Protein AF-A0A353F0Z5-F1 (afdb_monomer_lite)

pLDDT: mean 90.38, std 9.7, range [45.56, 98.38]

Structure (mmCIF, N/CA/C/O backbone):
data_AF-A0A353F0Z5-F1
#
_entry.id   AF-A0A353F0Z5-F1
#
loop_
_atom_site.group_PDB
_atom_site.id
_atom_site.type_symbol
_atom_site.label_atom_id
_atom_site.label_alt_id
_atom_site.label_comp_id
_atom_site.label_asym_id
_atom_site.label_entity_id
_atom_site.label_seq_id
_atom_site.pdbx_PDB_ins_code
_atom_site.Cartn_x
_atom_site.Cartn_y
_atom_site.Cartn_z
_atom_site.occupancy
_atom_site.B_iso_or_equiv
_atom_site.auth_seq_id
_atom_site.auth_comp_id
_atom_site.auth_asym_id
_atom_site.auth_atom_id
_atom_site.pdbx_PDB_model_num
ATOM 1 N N . MET A 1 1 ? 0.926 -18.813 -18.271 1.00 45.56 1 MET A N 1
ATOM 2 C CA . MET A 1 1 ? 1.198 -18.904 -16.826 1.00 45.56 1 MET A CA 1
ATOM 3 C C . MET A 1 1 ? 0.735 -17.588 -16.246 1.00 45.56 1 MET A C 1
ATOM 5 O O . MET A 1 1 ? 1.397 -16.587 -16.478 1.00 45.56 1 MET A O 1
ATOM 9 N N . ASP A 1 2 ? -0.433 -17.578 -15.609 1.00 59.25 2 ASP A N 1
ATOM 10 C CA . ASP A 1 2 ? -0.936 -16.427 -14.854 1.00 59.25 2 ASP A CA 1
ATOM 11 C C . ASP A 1 2 ? -0.250 -16.406 -13.489 1.00 59.25 2 ASP A C 1
ATOM 13 O O . ASP A 1 2 ? -0.815 -16.825 -12.482 1.00 59.25 2 ASP A O 1
ATOM 17 N N . ASN A 1 3 ? 1.020 -16.006 -13.471 1.00 79.00 3 ASN A N 1
ATOM 18 C CA . ASN A 1 3 ? 1.781 -15.915 -12.230 1.00 79.00 3 ASN A CA 1
ATOM 19 C C . ASN A 1 3 ? 1.482 -14.566 -11.573 1.00 79.00 3 ASN A C 1
ATOM 21 O O . ASN A 1 3 ? 2.222 -13.601 -11.751 1.00 79.00 3 ASN A O 1
ATOM 25 N N . VAL A 1 4 ? 0.357 -14.510 -10.865 1.00 91.75 4 VAL A N 1
ATOM 26 C CA . VAL A 1 4 ? 0.049 -13.425 -9.930 1.00 91.75 4 VAL A CA 1
ATOM 27 C C . VAL A 1 4 ? 0.987 -13.481 -8.717 1.00 91.75 4 VAL A C 1
ATOM 29 O O . VAL A 1 4 ? 1.533 -14.539 -8.388 1.00 91.75 4 VAL A O 1
ATOM 32 N N . ILE A 1 5 ? 1.189 -12.346 -8.054 1.00 94.12 5 ILE A N 1
ATOM 33 C CA . ILE A 1 5 ? 2.044 -12.208 -6.873 1.00 94.12 5 ILE A CA 1
ATOM 34 C C . ILE A 1 5 ? 1.175 -12.364 -5.627 1.00 94.12 5 ILE A C 1
ATOM 36 O O . ILE A 1 5 ? 0.366 -11.493 -5.334 1.00 94.12 5 ILE A O 1
ATOM 40 N N . ALA A 1 6 ? 1.325 -13.462 -4.892 1.00 93.81 6 ALA A N 1
ATOM 41 C CA . ALA A 1 6 ? 0.443 -13.771 -3.768 1.00 93.81 6 ALA A CA 1
ATOM 42 C C . ALA A 1 6 ? 0.438 -12.689 -2.667 1.00 93.81 6 ALA A C 1
ATOM 44 O O . ALA A 1 6 ? 1.503 -12.250 -2.232 1.00 93.81 6 ALA A O 1
ATOM 45 N N . GLY A 1 7 ? -0.751 -12.319 -2.183 1.00 91.88 7 GLY A N 1
ATOM 46 C CA . GLY A 1 7 ? -0.948 -11.377 -1.076 1.00 91.88 7 GLY A CA 1
ATOM 47 C C . GLY A 1 7 ? -0.639 -9.923 -1.429 1.00 91.88 7 GLY A C 1
ATOM 48 O O . GLY A 1 7 ? -0.251 -9.155 -0.552 1.00 91.88 7 GLY A O 1
ATOM 49 N N . SER A 1 8 ? -0.758 -9.543 -2.702 1.00 95.19 8 SER A N 1
ATOM 50 C CA . SER A 1 8 ? -0.313 -8.238 -3.214 1.00 95.19 8 SER A CA 1
ATOM 51 C C . SER A 1 8 ? -1.447 -7.240 -3.455 1.00 95.19 8 SER A C 1
ATOM 53 O O . SER A 1 8 ? -1.216 -6.175 -4.017 1.00 95.19 8 SER A O 1
ATOM 55 N N . ASN A 1 9 ? -2.691 -7.548 -3.091 1.00 95.25 9 ASN A N 1
ATOM 56 C CA . ASN A 1 9 ? -3.809 -6.656 -3.402 1.00 95.25 9 ASN A CA 1
ATOM 57 C C . ASN A 1 9 ? -4.967 -6.741 -2.401 1.00 95.25 9 ASN A C 1
ATOM 59 O O . ASN A 1 9 ? -6.134 -6.645 -2.783 1.00 95.25 9 ASN A O 1
ATOM 63 N N . ASP A 1 10 ? -4.662 -6.935 -1.121 1.00 91.19 10 ASP A N 1
ATOM 64 C CA . ASP A 1 10 ? -5.685 -6.966 -0.080 1.00 91.19 10 ASP A CA 1
ATOM 65 C C . ASP A 1 10 ? -6.365 -5.596 0.042 1.00 91.19 10 ASP A C 1
ATOM 67 O O . ASP A 1 10 ? -5.711 -4.549 0.028 1.00 91.19 10 ASP A O 1
ATOM 71 N N . LEU A 1 11 ? -7.696 -5.604 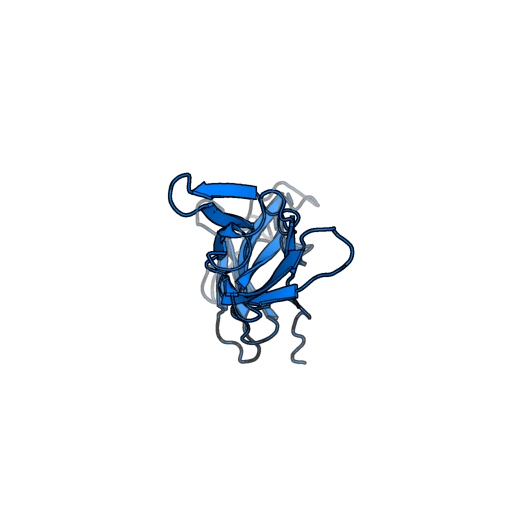0.166 1.00 88.00 11 LEU A N 1
ATOM 72 C CA . LEU A 1 11 ? -8.508 -4.389 0.197 1.00 88.00 11 LEU A CA 1
ATOM 73 C C . LEU A 1 11 ? -8.018 -3.419 1.282 1.00 88.00 11 LEU A C 1
ATOM 75 O O . LEU A 1 11 ? -7.932 -3.766 2.462 1.00 88.00 11 LEU A O 1
ATOM 79 N N . GLY A 1 12 ? -7.711 -2.192 0.864 1.00 82.81 12 GLY A N 1
ATOM 80 C CA . GLY A 1 12 ? -7.317 -1.094 1.741 1.00 82.81 12 GLY A CA 1
ATOM 81 C C . GLY A 1 12 ? -5.869 -1.154 2.236 1.00 82.81 12 GLY A C 1
ATOM 82 O O . GLY A 1 12 ? -5.394 -0.148 2.767 1.00 82.81 12 GLY A O 1
ATOM 83 N N . VAL A 1 13 ? -5.149 -2.265 2.038 1.00 85.69 13 VAL A N 1
ATOM 84 C CA . VAL A 1 13 ? -3.738 -2.404 2.432 1.00 85.69 13 VAL A CA 1
ATOM 85 C C . VAL A 1 13 ? -2.865 -1.556 1.511 1.00 85.69 13 VAL A C 1
ATOM 87 O O . VAL A 1 13 ? -3.045 -1.551 0.296 1.00 85.69 13 VAL A O 1
ATOM 90 N N . GLU A 1 14 ? -1.937 -0.794 2.084 1.00 90.81 14 GLU A N 1
ATOM 91 C CA . GLU A 1 14 ? -0.942 -0.061 1.305 1.00 90.81 14 GLU A CA 1
ATOM 92 C C . GLU A 1 14 ? 0.255 -0.968 1.022 1.00 90.81 14 GLU A C 1
ATOM 94 O O . GLU A 1 14 ? 0.745 -1.664 1.909 1.00 90.81 14 GLU A O 1
ATOM 99 N N . TYR A 1 15 ? 0.720 -0.959 -0.219 1.00 95.12 15 TYR A N 1
ATOM 100 C CA . TYR A 1 15 ? 1.843 -1.747 -0.704 1.00 95.12 15 TYR A CA 1
ATOM 101 C C . TYR A 1 15 ? 2.920 -0.821 -1.248 1.00 95.12 15 TYR A C 1
ATOM 103 O O . TYR A 1 15 ? 2.615 0.200 -1.865 1.00 95.12 15 TYR A O 1
ATOM 111 N N . GLN A 1 16 ? 4.180 -1.197 -1.053 1.00 97.19 16 GLN A N 1
ATOM 112 C CA . GLN A 1 16 ? 5.328 -0.567 -1.683 1.00 97.19 16 GLN A CA 1
ATOM 113 C C . GLN A 1 16 ? 5.861 -1.477 -2.783 1.00 97.19 16 GLN A C 1
ATOM 115 O O . GLN A 1 16 ? 6.163 -2.646 -2.544 1.00 97.19 16 GLN A O 1
ATOM 120 N N . VAL A 1 17 ? 6.013 -0.908 -3.975 1.00 98.25 17 VAL A N 1
ATOM 121 C CA . VAL A 1 17 ? 6.786 -1.494 -5.066 1.00 98.25 17 VAL A CA 1
ATOM 122 C C . VAL A 1 17 ? 8.173 -0.877 -5.021 1.00 98.25 17 VAL A C 1
ATOM 124 O O . VAL A 1 17 ? 8.300 0.346 -5.077 1.00 98.25 17 VAL A O 1
ATOM 127 N N . ALA A 1 18 ? 9.202 -1.709 -4.904 1.00 98.12 18 ALA A N 1
ATOM 128 C CA . ALA A 1 18 ? 10.598 -1.289 -4.869 1.00 98.12 18 ALA A CA 1
ATOM 129 C C . ALA A 1 18 ? 11.367 -1.931 -6.024 1.00 98.12 18 ALA A C 1
ATOM 131 O O . ALA A 1 18 ? 11.083 -3.065 -6.408 1.00 98.12 18 ALA A O 1
ATOM 132 N N . PHE A 1 19 ? 12.310 -1.187 -6.595 1.00 98.38 19 PHE A N 1
ATOM 133 C CA . PHE A 1 19 ? 13.120 -1.630 -7.725 1.00 98.38 19 PHE A CA 1
ATOM 134 C C . PHE A 1 19 ? 14.414 -0.820 -7.825 1.00 98.38 19 PHE A C 1
ATOM 136 O O . PHE A 1 19 ? 14.530 0.284 -7.286 1.00 98.38 19 PHE A O 1
ATOM 143 N N . LEU A 1 20 ? 15.378 -1.363 -8.560 1.00 98.19 20 LEU A N 1
ATOM 144 C CA . LEU A 1 20 ? 16.541 -0.638 -9.051 1.00 98.19 20 LEU A CA 1
ATOM 145 C C . LEU A 1 20 ? 16.283 -0.210 -10.494 1.00 98.19 20 LEU A C 1
ATOM 147 O O . LEU A 1 20 ? 15.854 -1.027 -11.306 1.00 98.19 20 LEU A O 1
ATOM 151 N N . VAL A 1 21 ? 16.574 1.043 -10.834 1.00 97.00 21 VAL A N 1
ATOM 152 C CA . VAL A 1 21 ? 16.525 1.549 -12.215 1.00 97.00 21 VAL A CA 1
ATOM 153 C C . VAL A 1 21 ? 17.868 2.144 -12.603 1.00 97.00 21 VAL A C 1
ATOM 155 O O . VAL A 1 21 ? 18.501 2.818 -11.798 1.00 97.00 21 VAL A O 1
ATOM 158 N N . GLY A 1 22 ? 18.318 1.883 -13.822 1.00 94.88 22 GLY A N 1
ATOM 159 C CA . GLY A 1 22 ? 19.596 2.379 -14.324 1.00 94.88 22 GLY A CA 1
ATOM 160 C C . GLY A 1 22 ? 19.531 2.765 -15.793 1.00 94.88 22 GLY A C 1
ATOM 161 O O . GLY A 1 22 ? 18.533 2.515 -16.482 1.00 94.88 22 GLY A O 1
ATOM 162 N N . GLY A 1 23 ? 20.626 3.344 -16.274 1.00 92.00 23 GLY A N 1
ATOM 163 C CA . GLY A 1 23 ? 20.809 3.633 -17.687 1.00 92.00 23 GLY A CA 1
ATOM 164 C C . GLY A 1 23 ? 20.966 2.349 -18.508 1.00 92.00 23 GLY A C 1
ATOM 165 O O . GLY A 1 23 ? 21.521 1.351 -18.049 1.00 92.00 23 GLY A O 1
ATOM 166 N N . ALA A 1 24 ? 20.487 2.365 -19.746 1.00 88.12 24 ALA A N 1
ATOM 167 C CA . ALA A 1 24 ? 20.612 1.271 -20.696 1.00 88.12 24 ALA A CA 1
ATOM 168 C C . ALA A 1 24 ? 21.221 1.764 -22.007 1.00 88.12 24 ALA A C 1
ATOM 170 O O . ALA A 1 24 ? 20.859 2.816 -22.529 1.00 88.12 24 ALA A O 1
ATOM 171 N N . VAL A 1 25 ? 22.125 0.956 -22.555 1.00 86.44 25 VAL A N 1
ATOM 172 C CA . VAL A 1 25 ? 22.801 1.172 -23.836 1.00 86.44 25 VAL A CA 1
ATOM 173 C C . VAL A 1 25 ? 22.776 -0.128 -24.633 1.00 86.44 25 VAL A C 1
ATOM 175 O O . VAL A 1 25 ? 22.852 -1.209 -24.049 1.00 86.44 25 VAL A O 1
ATOM 178 N N . PHE A 1 26 ? 22.671 -0.039 -25.960 1.00 79.50 26 PHE A N 1
ATOM 179 C CA . PHE A 1 26 ? 22.774 -1.216 -26.823 1.00 79.50 26 PHE A CA 1
ATOM 180 C C . PHE A 1 26 ? 24.215 -1.505 -27.246 1.00 79.50 26 PHE A C 1
ATOM 182 O O . PHE A 1 26 ? 24.964 -2.156 -26.525 1.00 79.50 26 PHE A O 1
ATOM 189 N N . PHE A 1 27 ? 24.600 -1.038 -28.435 1.00 77.12 27 PHE A N 1
ATOM 190 C CA . PHE A 1 27 ? 25.938 -1.225 -28.989 1.00 77.12 27 PHE A CA 1
ATOM 191 C C . PHE A 1 27 ? 26.541 0.090 -29.500 1.00 77.12 27 PHE A C 1
ATOM 193 O O . PHE A 1 27 ? 27.755 0.261 -29.419 1.00 77.12 27 PHE A O 1
ATOM 200 N N . ASP A 1 28 ? 25.720 1.010 -30.020 1.00 78.81 28 ASP A N 1
ATOM 201 C CA . ASP A 1 28 ? 26.151 2.327 -30.496 1.00 78.81 28 ASP A CA 1
ATOM 202 C C . ASP A 1 28 ? 25.927 3.397 -29.412 1.00 78.81 28 ASP A C 1
ATOM 204 O O . ASP A 1 28 ? 24.934 3.365 -28.682 1.00 78.81 28 ASP A O 1
ATOM 208 N N . GLY A 1 29 ? 26.835 4.375 -29.328 1.00 71.81 29 GLY A N 1
ATOM 209 C CA . GLY A 1 29 ? 26.754 5.504 -28.395 1.00 71.81 29 GLY A CA 1
ATOM 210 C C . GLY A 1 29 ? 25.568 6.447 -28.626 1.00 71.81 29 GLY A C 1
ATOM 211 O O . GLY A 1 29 ? 25.359 7.350 -27.828 1.00 71.81 29 GLY A O 1
ATOM 212 N N . SER A 1 30 ? 24.787 6.251 -29.689 1.00 78.81 30 SER A N 1
ATOM 213 C CA . SER A 1 30 ? 23.504 6.924 -29.941 1.00 78.81 30 SER A CA 1
ATOM 214 C C . SER A 1 30 ? 22.274 6.127 -29.475 1.00 78.81 30 SER A C 1
ATOM 216 O O . SER A 1 30 ? 21.158 6.645 -29.502 1.00 78.81 30 SER A O 1
ATOM 218 N N . GLN A 1 31 ? 22.455 4.877 -29.033 1.00 84.50 31 GLN A N 1
ATOM 219 C CA . GLN A 1 31 ? 21.385 3.949 -28.650 1.00 84.50 31 GLN A CA 1
ATOM 220 C C . GLN A 1 31 ? 21.338 3.743 -27.136 1.00 84.50 31 GLN A C 1
ATOM 222 O O . GLN A 1 31 ? 21.459 2.620 -26.639 1.00 84.50 31 GLN A O 1
ATOM 227 N N . PHE A 1 32 ? 21.176 4.843 -26.413 1.00 87.25 32 PHE A N 1
ATOM 228 C CA . PHE A 1 32 ? 21.068 4.875 -24.960 1.00 87.25 32 PHE A CA 1
ATOM 229 C C . PHE A 1 32 ? 19.780 5.584 -24.534 1.00 87.25 32 PHE A C 1
ATOM 231 O O . PHE A 1 32 ? 19.174 6.289 -25.346 1.00 87.25 32 PHE A O 1
ATOM 238 N N . ASN A 1 33 ? 19.357 5.375 -23.288 1.00 89.94 33 ASN A N 1
ATOM 239 C CA . ASN A 1 33 ? 18.270 6.156 -22.705 1.00 89.94 33 ASN A CA 1
ATOM 240 C C . ASN A 1 33 ? 18.711 7.604 -22.476 1.00 89.94 33 ASN A C 1
ATOM 242 O O . ASN A 1 33 ? 19.780 7.861 -21.934 1.00 89.94 33 ASN A O 1
ATOM 246 N N . ASP A 1 34 ? 17.866 8.552 -22.846 1.00 88.50 34 ASP A N 1
ATOM 247 C CA . ASP A 1 34 ? 18.110 9.972 -22.651 1.00 88.50 34 ASP A CA 1
ATOM 248 C C . ASP A 1 34 ? 17.084 10.551 -21.661 1.00 88.50 34 ASP A C 1
ATOM 250 O O . ASP A 1 34 ? 15.914 10.742 -22.025 1.00 88.50 34 ASP A O 1
ATOM 254 N N . PRO A 1 35 ? 17.486 10.853 -20.412 1.00 87.69 35 PRO A N 1
ATOM 255 C CA . PRO A 1 35 ? 16.571 11.407 -19.422 1.00 87.69 35 PRO A CA 1
ATOM 256 C C . PRO A 1 35 ? 16.036 12.786 -19.820 1.00 87.69 35 PRO A C 1
ATOM 258 O O . PRO A 1 35 ? 14.928 13.137 -19.420 1.00 87.69 35 PRO A O 1
ATOM 261 N N . ALA A 1 36 ? 16.746 13.553 -20.659 1.00 88.69 36 ALA A N 1
ATOM 262 C CA . ALA A 1 36 ? 16.248 14.835 -21.161 1.00 88.69 36 ALA A CA 1
ATOM 263 C C . ALA A 1 36 ? 15.069 14.674 -22.138 1.00 88.69 36 ALA A C 1
ATOM 265 O O . ALA A 1 36 ? 14.338 15.633 -22.395 1.00 88.69 36 ALA A O 1
ATOM 266 N N . LEU A 1 37 ? 14.874 13.466 -22.673 1.00 87.44 37 LEU A N 1
ATOM 267 C CA . LEU A 1 37 ? 13.757 13.105 -23.542 1.00 87.44 37 LEU A CA 1
ATOM 268 C C . LEU A 1 37 ? 12.697 12.257 -22.828 1.00 87.44 37 LEU A C 1
ATOM 270 O O . LEU A 1 37 ? 11.765 11.791 -23.480 1.00 87.44 37 LEU A O 1
ATOM 274 N N . ASN A 1 38 ? 12.790 12.125 -21.498 1.00 88.44 38 ASN A N 1
ATOM 275 C CA . ASN A 1 38 ? 11.892 11.320 -20.666 1.00 88.44 38 ASN A CA 1
ATOM 276 C C . ASN A 1 38 ? 11.810 9.855 -21.120 1.00 88.44 38 ASN A C 1
ATOM 278 O O . ASN A 1 38 ? 10.735 9.245 -21.120 1.00 88.44 38 ASN A O 1
ATOM 282 N N . ASP A 1 39 ? 12.952 9.288 -21.514 1.00 89.62 39 ASP A N 1
ATOM 283 C CA . ASP A 1 39 ? 13.061 7.848 -21.699 1.00 89.62 39 ASP A CA 1
ATOM 284 C C . ASP A 1 39 ? 12.867 7.184 -20.319 1.00 89.62 39 ASP A C 1
ATOM 286 O O . ASP A 1 39 ? 13.711 7.293 -19.424 1.00 89.62 39 ASP A O 1
ATOM 290 N N . SER A 1 40 ? 11.702 6.562 -20.125 1.00 92.19 40 SER A N 1
ATOM 291 C CA . SER A 1 40 ? 11.247 6.053 -18.830 1.00 92.19 40 SER A CA 1
ATOM 292 C C . SER A 1 40 ? 10.897 4.578 -18.888 1.00 92.19 40 SER A C 1
ATOM 294 O O . SER A 1 40 ? 10.290 4.109 -19.854 1.00 92.19 40 SER A O 1
ATOM 296 N N . VAL A 1 41 ? 11.182 3.872 -17.797 1.00 94.25 41 VAL A N 1
ATOM 297 C CA . VAL A 1 41 ? 10.608 2.555 -17.527 1.00 94.25 41 VAL A CA 1
ATOM 298 C C . VAL A 1 41 ? 9.201 2.756 -16.971 1.00 94.25 41 VAL A C 1
ATOM 300 O O . VAL A 1 41 ? 8.990 3.538 -16.045 1.00 94.25 41 VAL A O 1
ATOM 303 N N . VAL A 1 42 ? 8.236 2.046 -17.543 1.00 95.31 42 VAL A N 1
ATOM 304 C CA . VAL A 1 42 ? 6.843 2.031 -17.099 1.00 95.31 42 VAL A CA 1
ATOM 305 C C . VAL A 1 42 ? 6.566 0.698 -16.420 1.00 95.31 42 VAL A C 1
ATOM 307 O O . VAL A 1 42 ? 6.823 -0.357 -17.000 1.00 95.31 42 VAL A O 1
ATOM 310 N N . ILE A 1 43 ? 6.051 0.749 -15.194 1.00 97.31 43 ILE A N 1
ATOM 311 C CA . ILE A 1 43 ? 5.668 -0.406 -14.383 1.00 97.31 43 ILE A CA 1
ATOM 312 C C . ILE A 1 43 ? 4.156 -0.343 -14.176 1.00 97.31 43 ILE A C 1
ATOM 314 O O . ILE A 1 43 ? 3.653 0.464 -13.393 1.00 97.31 43 ILE A O 1
ATOM 318 N N . ASP A 1 44 ? 3.434 -1.215 -14.870 1.00 97.44 44 ASP A N 1
ATOM 319 C CA . ASP A 1 44 ? 2.007 -1.412 -14.662 1.00 97.44 44 ASP A CA 1
ATOM 320 C C . ASP A 1 44 ? 1.763 -2.512 -13.630 1.00 97.44 44 ASP A C 1
ATOM 322 O O . ASP A 1 44 ? 2.335 -3.607 -13.701 1.00 97.44 44 ASP A O 1
ATOM 326 N N . LEU A 1 45 ? 0.843 -2.231 -12.711 1.00 97.94 45 LEU A N 1
ATOM 327 C CA . LEU A 1 45 ? 0.235 -3.208 -11.821 1.00 97.94 45 LEU A CA 1
ATOM 328 C C . LEU A 1 45 ? -1.049 -3.685 -12.482 1.00 97.94 45 LEU A C 1
ATOM 330 O O . LEU A 1 45 ? -1.988 -2.907 -12.657 1.00 97.94 45 LEU A O 1
ATOM 334 N N . LEU A 1 46 ? -1.083 -4.946 -12.884 1.00 97.69 46 LEU A N 1
ATOM 335 C CA . LEU A 1 46 ? -2.221 -5.545 -13.566 1.00 97.69 46 LEU A CA 1
ATOM 336 C C . LEU A 1 46 ? -3.016 -6.414 -12.600 1.00 97.69 46 LEU A C 1
ATOM 338 O O . LEU A 1 46 ? -2.427 -7.144 -11.807 1.00 97.69 46 LEU A O 1
ATOM 342 N N . ARG A 1 47 ? -4.343 -6.389 -12.702 1.00 96.19 47 ARG A N 1
ATOM 343 C CA . ARG A 1 47 ? -5.211 -7.376 -12.048 1.00 96.19 47 ARG A CA 1
ATOM 344 C C . ARG A 1 47 ? -5.088 -8.738 -12.738 1.00 96.19 47 ARG A C 1
ATOM 346 O O . ARG A 1 47 ? -4.474 -8.872 -13.798 1.00 96.19 47 ARG A O 1
ATOM 353 N N . GLY A 1 48 ? -5.728 -9.758 -12.165 1.00 92.31 48 GLY A N 1
ATOM 354 C CA . GLY A 1 48 ? -5.783 -11.102 -12.751 1.00 92.31 48 GLY A CA 1
ATOM 355 C C . GLY A 1 48 ? -6.300 -11.136 -14.200 1.00 92.31 48 GLY A C 1
ATOM 356 O O . GLY A 1 48 ? -5.837 -11.967 -14.982 1.00 92.31 48 GLY A O 1
ATOM 357 N N . ASP A 1 49 ? -7.193 -10.208 -14.560 1.00 93.75 49 ASP A N 1
ATOM 358 C CA . ASP A 1 49 ? -7.787 -10.039 -15.895 1.00 93.75 49 ASP A CA 1
ATOM 359 C C . ASP A 1 49 ? -6.990 -9.118 -16.844 1.00 93.75 49 ASP A C 1
ATOM 361 O O . ASP A 1 49 ? -7.490 -8.739 -17.902 1.00 93.75 49 ASP A O 1
ATOM 365 N N . ASP A 1 50 ? -5.763 -8.752 -16.466 1.00 94.69 50 ASP A N 1
ATOM 366 C CA . ASP A 1 50 ? -4.853 -7.849 -17.180 1.00 94.69 50 ASP A CA 1
ATOM 367 C C . ASP A 1 50 ? -5.330 -6.384 -17.296 1.00 94.69 50 ASP A C 1
ATOM 369 O O . ASP A 1 50 ? -4.685 -5.568 -17.967 1.00 94.69 50 ASP A O 1
ATOM 373 N N . SER A 1 51 ? -6.414 -6.002 -16.609 1.00 96.25 51 SER A N 1
ATOM 374 C CA . SER A 1 51 ? -6.770 -4.590 -16.446 1.00 96.25 51 SER A CA 1
ATOM 375 C C . SER A 1 51 ? -5.750 -3.873 -15.554 1.00 96.25 51 SER A C 1
ATOM 377 O O . SER A 1 51 ? -5.246 -4.430 -14.579 1.00 96.25 51 SER A O 1
ATOM 379 N N . VAL A 1 52 ? -5.440 -2.615 -15.872 1.00 97.00 52 VAL A N 1
ATOM 380 C CA . VAL A 1 52 ? -4.483 -1.822 -15.087 1.00 97.00 52 VAL A CA 1
ATOM 381 C C . VAL A 1 52 ? -5.131 -1.385 -13.770 1.00 97.00 52 VAL A C 1
ATOM 383 O O . VAL A 1 52 ? -6.180 -0.737 -13.760 1.00 97.00 52 VAL A O 1
ATOM 386 N N . LEU A 1 53 ? -4.512 -1.757 -12.651 1.00 96.94 53 LEU A N 1
ATOM 387 C CA . LEU A 1 53 ? -4.810 -1.246 -11.312 1.00 96.94 53 LEU A CA 1
ATOM 388 C C . LEU A 1 53 ? -4.119 0.103 -11.088 1.00 96.94 53 LEU A C 1
ATOM 390 O O . LEU A 1 53 ? -4.758 1.058 -10.658 1.00 96.94 53 LEU A O 1
ATOM 394 N N . SER A 1 54 ? -2.825 0.173 -11.402 1.00 96.56 54 SER A N 1
ATOM 395 C CA . SER A 1 54 ? -1.995 1.375 -11.287 1.00 96.56 54 SER A CA 1
ATOM 396 C C . SER A 1 54 ? -0.868 1.338 -12.322 1.00 96.56 54 SER A C 1
ATOM 398 O O . SER A 1 54 ? -0.491 0.261 -12.780 1.00 96.56 54 SER A O 1
ATOM 400 N N . SER A 1 55 ? -0.332 2.499 -12.686 1.00 96.44 55 SER A N 1
ATOM 401 C CA . SER A 1 55 ? 0.785 2.638 -13.622 1.00 96.44 55 SER A CA 1
ATOM 402 C C . SER A 1 55 ? 1.756 3.676 -13.080 1.00 96.44 55 SER A C 1
ATOM 404 O O . SER A 1 55 ? 1.341 4.771 -12.693 1.00 96.44 55 SER A O 1
ATOM 406 N N . HIS A 1 56 ? 3.038 3.324 -13.034 1.00 96.94 56 HIS A N 1
ATOM 407 C CA . HIS A 1 56 ? 4.121 4.213 -12.620 1.00 96.94 56 HIS A CA 1
ATOM 408 C C . HIS A 1 56 ? 5.130 4.371 -13.751 1.00 96.94 56 HIS A C 1
ATOM 410 O O . HIS A 1 56 ? 5.516 3.387 -14.376 1.00 96.94 56 HIS A O 1
ATOM 416 N N . SER A 1 57 ? 5.579 5.600 -13.995 1.00 95.81 57 SER A N 1
ATOM 417 C CA . SER A 1 57 ? 6.598 5.918 -14.996 1.00 95.81 57 SER A CA 1
ATOM 418 C C . SER A 1 57 ? 7.793 6.557 -14.305 1.00 95.81 57 SER A C 1
ATOM 420 O O . SER A 1 57 ? 7.657 7.612 -13.688 1.00 95.81 57 SER A O 1
ATOM 422 N N . GLU A 1 58 ? 8.964 5.945 -14.449 1.00 96.38 58 GLU A N 1
ATOM 423 C CA . GLU A 1 58 ? 10.217 6.404 -13.851 1.00 96.38 58 GLU A CA 1
ATOM 424 C C . GLU A 1 58 ? 11.217 6.749 -14.957 1.00 96.38 58 GLU A C 1
ATOM 426 O O . GLU A 1 58 ? 11.573 5.889 -15.763 1.00 96.38 58 GLU A O 1
ATOM 431 N N . VAL A 1 59 ? 11.671 8.005 -15.019 1.00 94.81 59 VAL A N 1
ATOM 432 C CA . VAL A 1 59 ? 12.757 8.405 -15.931 1.00 94.81 59 VAL A CA 1
ATOM 433 C C . VAL A 1 59 ? 14.030 7.676 -15.520 1.00 94.81 59 VAL A C 1
ATOM 435 O O . VAL A 1 59 ? 14.471 7.786 -14.376 1.00 94.81 59 VAL A O 1
ATOM 438 N N . ALA A 1 60 ? 14.614 6.924 -16.451 1.00 93.44 60 ALA A N 1
ATOM 439 C CA . ALA A 1 60 ? 15.825 6.175 -16.166 1.00 93.44 60 ALA A CA 1
ATOM 440 C C . ALA A 1 60 ? 17.025 7.125 -15.976 1.00 93.44 60 ALA A C 1
ATOM 442 O O . ALA A 1 60 ? 17.153 8.089 -16.739 1.00 93.44 60 ALA A O 1
ATOM 443 N N . PRO A 1 61 ? 17.918 6.862 -15.001 1.00 93.69 61 PRO A N 1
ATOM 444 C CA . PRO A 1 61 ? 19.142 7.637 -14.806 1.00 93.69 61 PRO A CA 1
ATOM 445 C C . PRO A 1 61 ? 20.041 7.671 -16.049 1.00 93.69 61 PRO A C 1
ATOM 447 O O . PRO A 1 61 ? 19.955 6.807 -16.923 1.00 93.69 61 PRO A O 1
ATOM 450 N N . GLU A 1 62 ? 20.941 8.655 -16.115 1.00 91.00 62 GLU A N 1
ATOM 451 C CA . GLU A 1 62 ? 21.964 8.714 -17.166 1.00 91.00 62 GLU A CA 1
ATOM 452 C C . GLU A 1 62 ? 22.854 7.461 -17.156 1.00 91.00 62 GLU A C 1
ATOM 454 O O . GLU A 1 62 ? 23.155 6.886 -16.108 1.00 91.00 62 GLU A O 1
ATOM 459 N N . VAL A 1 63 ? 23.323 7.051 -18.338 1.00 88.12 63 VAL A N 1
ATOM 460 C CA . VAL A 1 63 ? 24.334 5.993 -18.445 1.00 88.12 63 VAL A CA 1
ATOM 461 C C . VAL A 1 63 ? 25.642 6.485 -17.824 1.00 88.12 63 VAL A C 1
ATOM 463 O O . VAL A 1 63 ? 26.217 7.473 -18.277 1.00 88.12 63 VAL A O 1
ATOM 466 N N . VAL A 1 64 ? 26.137 5.765 -16.817 1.00 89.00 64 VAL A N 1
ATOM 467 C CA . VAL A 1 64 ? 27.350 6.147 -16.080 1.00 89.00 64 VAL A CA 1
ATOM 468 C C . VAL A 1 64 ? 28.615 5.725 -16.828 1.00 89.00 64 VAL A C 1
ATOM 470 O O . VAL A 1 64 ? 29.513 6.540 -17.047 1.00 89.00 64 VAL A O 1
ATOM 473 N N . GLY A 1 65 ? 28.714 4.457 -17.241 1.00 81.69 65 GLY A N 1
ATOM 474 C CA . GLY A 1 65 ? 29.915 3.976 -17.917 1.00 81.69 65 GLY A CA 1
ATOM 475 C C . GLY A 1 65 ? 29.944 2.482 -18.224 1.00 81.69 65 GLY A C 1
ATOM 476 O O . GLY A 1 65 ? 28.977 1.746 -18.065 1.00 81.69 65 GLY A O 1
ATOM 477 N N . ILE A 1 66 ? 31.093 2.014 -18.713 1.00 81.50 66 ILE A N 1
ATOM 478 C CA . ILE A 1 66 ? 31.292 0.610 -19.091 1.00 81.50 66 ILE A CA 1
ATOM 479 C C . ILE A 1 66 ? 31.197 -0.282 -17.847 1.00 81.50 66 ILE A C 1
ATOM 481 O O . ILE A 1 66 ? 31.939 -0.075 -16.891 1.00 81.50 66 ILE A O 1
ATOM 485 N N . LEU A 1 67 ? 30.339 -1.308 -17.911 1.00 81.94 67 LEU A N 1
ATOM 486 C CA . LEU A 1 67 ? 30.053 -2.257 -16.820 1.00 81.94 67 LEU A CA 1
ATOM 487 C C . LEU A 1 67 ? 29.420 -1.630 -15.567 1.00 81.94 67 LEU A C 1
ATOM 489 O O . LEU A 1 67 ? 29.305 -2.310 -14.550 1.00 81.94 67 LEU A O 1
ATOM 493 N N . ASP A 1 68 ? 28.980 -0.376 -15.650 1.00 87.44 68 ASP A N 1
ATOM 494 C CA . ASP A 1 68 ? 28.254 0.309 -14.588 1.00 87.44 68 ASP A CA 1
ATOM 495 C C . ASP A 1 68 ? 26.955 0.887 -15.153 1.00 87.44 68 ASP A C 1
ATOM 497 O O . ASP A 1 68 ? 26.948 1.872 -15.894 1.00 87.44 68 ASP A O 1
ATOM 501 N N . LEU A 1 69 ? 25.848 0.227 -14.815 1.00 84.69 69 LEU A N 1
ATOM 502 C CA . LEU A 1 69 ? 24.509 0.624 -15.247 1.00 84.69 69 LEU A CA 1
ATOM 503 C C . LEU A 1 69 ? 23.952 1.792 -14.417 1.00 84.69 69 LEU A C 1
ATOM 505 O O . LEU A 1 69 ? 22.874 2.286 -14.739 1.00 84.69 69 LEU A O 1
ATOM 509 N N . GLY A 1 70 ? 24.659 2.242 -13.371 1.00 91.00 70 GLY A N 1
ATOM 510 C CA . GLY A 1 70 ? 24.225 3.366 -12.547 1.00 91.00 70 GLY A CA 1
ATOM 511 C C . GLY A 1 70 ? 22.891 3.109 -11.854 1.00 91.00 70 GLY A C 1
ATOM 512 O O . GLY A 1 70 ? 22.022 3.974 -11.872 1.00 91.00 70 GLY A O 1
ATOM 513 N N . PHE A 1 71 ? 22.693 1.904 -11.309 1.00 95.12 71 PHE A N 1
ATOM 514 C CA . PHE A 1 71 ? 21.441 1.556 -10.644 1.00 95.12 71 PHE A CA 1
ATOM 515 C C . PHE A 1 71 ? 21.175 2.462 -9.442 1.00 95.12 71 PHE A C 1
ATOM 517 O O . PHE A 1 71 ? 21.983 2.559 -8.517 1.00 95.12 71 PHE A O 1
ATOM 524 N N . GLU A 1 72 ? 19.989 3.053 -9.424 1.00 96.81 72 GLU A N 1
ATOM 525 C CA . GLU A 1 72 ? 19.459 3.799 -8.300 1.00 96.81 72 GLU A CA 1
ATOM 526 C C . GLU A 1 72 ? 18.198 3.121 -7.765 1.00 96.81 72 GLU A C 1
ATOM 528 O O . GLU A 1 72 ? 17.337 2.675 -8.527 1.00 96.81 72 GLU A O 1
ATOM 533 N N . ALA A 1 73 ? 18.068 3.070 -6.439 1.00 98.00 73 ALA A N 1
ATOM 534 C CA . ALA A 1 73 ? 16.859 2.574 -5.798 1.00 98.00 73 ALA A CA 1
ATOM 535 C C . ALA A 1 73 ? 15.700 3.558 -5.996 1.00 98.00 73 ALA A C 1
ATOM 537 O O . ALA A 1 73 ? 15.848 4.775 -5.819 1.00 98.00 73 ALA A O 1
ATOM 538 N N . ARG A 1 74 ? 14.537 3.013 -6.342 1.00 98.12 74 ARG A N 1
ATOM 539 C CA . ARG A 1 74 ? 13.275 3.732 -6.504 1.00 98.12 74 ARG A CA 1
ATOM 540 C C . ARG A 1 74 ? 12.136 2.930 -5.902 1.00 98.12 74 ARG A C 1
ATOM 542 O O . ARG A 1 74 ? 12.206 1.708 -5.762 1.00 98.12 74 ARG A O 1
ATOM 549 N N . SER A 1 75 ? 11.079 3.638 -5.536 1.00 97.62 75 SER A N 1
ATOM 550 C CA . SER A 1 75 ? 9.849 3.014 -5.083 1.00 97.62 75 SER A CA 1
ATOM 551 C C . SER A 1 75 ? 8.644 3.911 -5.313 1.00 97.62 75 SER A C 1
ATOM 553 O O . SER A 1 75 ? 8.754 5.134 -5.409 1.00 97.62 75 SER A O 1
ATOM 555 N N . PHE A 1 76 ? 7.482 3.279 -5.381 1.00 97.56 76 PHE A N 1
ATOM 556 C CA . PHE A 1 76 ? 6.186 3.940 -5.314 1.00 97.56 76 PHE A CA 1
ATOM 557 C C . PHE A 1 76 ? 5.229 3.076 -4.496 1.00 97.56 76 PHE A C 1
ATOM 559 O O . PHE A 1 76 ? 5.481 1.888 -4.274 1.00 97.56 76 PHE A O 1
ATOM 566 N N . THR A 1 77 ? 4.136 3.669 -4.024 1.00 96.44 77 THR A N 1
ATOM 567 C CA . THR A 1 77 ? 3.101 2.945 -3.284 1.00 96.44 77 THR A CA 1
ATOM 568 C C . THR A 1 77 ? 1.805 2.849 -4.078 1.00 96.44 77 THR A C 1
ATOM 570 O O . THR A 1 77 ? 1.517 3.671 -4.948 1.00 96.44 77 THR A O 1
ATOM 573 N N . TYR A 1 78 ? 1.010 1.829 -3.770 1.00 96.12 78 TYR A N 1
ATOM 574 C CA . TYR A 1 78 ? -0.377 1.714 -4.213 1.00 96.12 78 TYR A CA 1
ATOM 575 C C . TYR A 1 78 ? -1.236 1.136 -3.091 1.00 96.12 78 TYR A C 1
ATOM 577 O O . TYR A 1 78 ? -0.735 0.490 -2.172 1.00 96.12 78 TYR A O 1
ATOM 585 N N . ARG A 1 79 ? -2.546 1.376 -3.165 1.00 93.81 79 ARG A N 1
ATOM 586 C CA . ARG A 1 79 ? -3.520 0.811 -2.232 1.00 93.81 79 ARG A CA 1
ATOM 587 C C . ARG A 1 79 ? -4.239 -0.352 -2.895 1.00 93.81 79 ARG A C 1
ATOM 589 O O . ARG A 1 79 ? -4.734 -0.197 -4.010 1.00 93.81 79 ARG A O 1
ATOM 596 N N . GLY A 1 80 ? -4.281 -1.488 -2.209 1.00 94.00 80 GLY A N 1
ATOM 597 C CA . GLY A 1 80 ? -4.952 -2.678 -2.696 1.00 94.00 80 GLY A CA 1
ATOM 598 C C . GLY A 1 80 ? -6.467 -2.488 -2.775 1.00 94.00 80 GLY A C 1
ATOM 599 O O . GLY A 1 80 ? -7.071 -1.855 -1.904 1.00 94.00 80 GLY A O 1
ATOM 600 N N . ASP A 1 81 ? -7.081 -3.020 -3.830 1.00 93.94 81 ASP A N 1
ATOM 601 C CA . ASP A 1 81 ? -8.521 -2.893 -4.100 1.00 93.94 81 ASP A CA 1
ATOM 602 C C . ASP A 1 81 ? -9.314 -4.186 -3.847 1.00 93.94 81 ASP A C 1
ATOM 604 O O . ASP A 1 81 ? -10.531 -4.209 -4.025 1.00 93.94 81 ASP A O 1
ATOM 608 N N . GLY A 1 82 ? -8.652 -5.267 -3.422 1.00 93.75 82 GLY A N 1
ATOM 609 C CA . GLY A 1 82 ? -9.297 -6.543 -3.115 1.00 93.75 82 GLY A CA 1
ATOM 610 C C . GLY A 1 82 ? -9.756 -7.343 -4.337 1.00 93.75 82 GLY A C 1
ATOM 611 O O . GLY A 1 82 ? -10.414 -8.368 -4.168 1.00 93.75 82 GLY A O 1
ATOM 612 N N . SER A 1 83 ? -9.424 -6.925 -5.563 1.00 94.94 83 SER A N 1
ATOM 613 C CA . SER A 1 83 ? -9.828 -7.631 -6.794 1.00 94.94 83 SER A CA 1
ATOM 614 C C . SER A 1 83 ? -9.035 -8.916 -7.081 1.00 94.94 83 SER A C 1
ATOM 616 O O . SER A 1 83 ? -9.288 -9.592 -8.081 1.00 94.94 83 SER A O 1
ATOM 618 N N . GLY A 1 84 ? -8.105 -9.275 -6.194 1.00 94.44 84 GLY A N 1
ATOM 619 C CA . GLY A 1 84 ? -7.185 -10.400 -6.335 1.00 94.44 84 GLY A CA 1
ATOM 620 C C . GLY A 1 84 ? -5.763 -9.947 -6.656 1.00 94.44 84 GLY A C 1
ATOM 621 O O . GLY A 1 84 ? -5.531 -8.800 -7.031 1.00 94.44 84 GLY A O 1
ATOM 622 N N . ASP A 1 85 ? -4.812 -10.857 -6.476 1.00 96.75 85 ASP A N 1
ATOM 623 C CA . ASP A 1 85 ? -3.375 -10.599 -6.600 1.00 96.75 85 ASP A CA 1
ATOM 624 C C . ASP A 1 85 ? -2.956 -9.986 -7.948 1.00 96.75 85 ASP A C 1
ATOM 626 O O . ASP A 1 85 ? -3.526 -10.299 -9.000 1.00 96.75 85 ASP A O 1
ATOM 630 N N . ILE A 1 86 ? -1.923 -9.135 -7.920 1.00 97.56 86 ILE A N 1
ATOM 631 C CA . ILE A 1 86 ? -1.443 -8.409 -9.102 1.00 97.56 86 ILE A CA 1
ATOM 632 C C . ILE A 1 86 ? -0.415 -9.191 -9.930 1.00 97.56 86 ILE A C 1
ATOM 634 O O . ILE A 1 86 ? 0.235 -10.123 -9.456 1.00 97.56 86 ILE A O 1
ATOM 638 N N . LYS A 1 87 ? -0.210 -8.749 -11.172 1.00 96.69 87 LYS A N 1
ATOM 639 C CA . LYS A 1 87 ? 0.938 -9.068 -12.035 1.00 96.69 87 LYS A CA 1
ATOM 640 C C . LYS A 1 87 ? 1.694 -7.772 -12.342 1.00 96.69 87 LYS A C 1
ATOM 642 O O . LYS A 1 87 ? 1.084 -6.707 -12.411 1.00 96.69 87 LYS A O 1
ATOM 647 N N . PHE A 1 88 ? 2.994 -7.859 -12.607 1.00 96.31 88 PHE A N 1
ATOM 648 C CA . PHE A 1 88 ? 3.743 -6.735 -13.174 1.00 96.31 88 PHE A CA 1
ATOM 649 C C . PHE A 1 88 ? 3.771 -6.806 -14.700 1.00 96.31 88 PHE A C 1
ATOM 651 O O . PHE A 1 88 ? 4.000 -7.872 -15.276 1.00 96.31 88 PHE A O 1
ATOM 658 N N . ARG A 1 89 ? 3.640 -5.653 -15.355 1.00 95.44 89 ARG A N 1
ATOM 659 C CA . ARG A 1 89 ? 4.072 -5.457 -16.742 1.00 95.44 89 ARG A CA 1
ATOM 660 C C . ARG A 1 89 ? 5.075 -4.313 -16.785 1.00 95.44 89 ARG A C 1
ATOM 662 O O . ARG A 1 89 ? 4.795 -3.233 -16.286 1.00 95.44 89 ARG A O 1
ATOM 669 N N . VAL A 1 90 ? 6.231 -4.566 -17.396 1.00 94.00 90 VAL A N 1
ATOM 670 C CA . VAL A 1 90 ? 7.296 -3.571 -17.555 1.00 94.00 90 VAL A CA 1
ATOM 671 C C . VAL A 1 90 ? 7.447 -3.225 -19.031 1.00 94.00 90 VAL A C 1
ATOM 673 O O . VAL A 1 90 ? 7.634 -4.116 -19.862 1.00 94.00 90 VAL A O 1
ATOM 676 N N . THR A 1 91 ? 7.360 -1.939 -19.359 1.00 91.25 91 THR A N 1
ATOM 677 C CA . THR A 1 91 ? 7.545 -1.401 -20.715 1.00 91.25 91 THR A CA 1
ATOM 678 C C . THR A 1 91 ? 8.421 -0.147 -20.686 1.00 91.25 91 THR A C 1
ATOM 680 O O . THR A 1 91 ? 8.869 0.284 -19.629 1.00 91.25 91 THR A O 1
ATOM 683 N N . GLY A 1 92 ? 8.699 0.438 -21.851 1.00 88.88 92 GLY A N 1
ATOM 684 C CA . GLY A 1 92 ? 9.250 1.791 -21.958 1.00 88.88 92 GLY A CA 1
ATOM 685 C C . GLY A 1 92 ? 8.160 2.817 -22.273 1.00 88.88 92 GLY A C 1
ATOM 686 O O . GLY A 1 92 ? 7.097 2.439 -22.764 1.00 88.88 92 GLY A O 1
ATOM 687 N N . SER A 1 93 ? 8.421 4.101 -22.026 1.00 84.06 93 SER A N 1
ATOM 688 C CA . SER A 1 93 ? 7.485 5.211 -22.281 1.00 84.06 93 SER A CA 1
ATOM 689 C C . SER A 1 93 ? 7.288 5.577 -23.760 1.00 84.06 93 SER A C 1
ATOM 691 O O . SER A 1 93 ? 6.493 6.469 -24.054 1.00 84.06 93 SER A O 1
ATOM 693 N N . GLY A 1 94 ? 7.980 4.921 -24.699 1.00 67.31 94 GLY A N 1
ATOM 694 C CA . GLY A 1 94 ? 7.882 5.222 -26.129 1.00 67.31 94 GLY A CA 1
ATOM 695 C C . GLY A 1 94 ? 7.311 4.089 -26.986 1.00 67.31 94 GLY A C 1
ATOM 696 O O . GLY A 1 94 ? 7.484 2.902 -26.709 1.00 67.31 94 GLY A O 1
ATOM 697 N N . ASP A 1 95 ? 6.631 4.493 -28.061 1.00 52.03 95 ASP A N 1
ATOM 698 C CA . ASP A 1 95 ? 5.990 3.607 -29.030 1.00 52.03 95 ASP A CA 1
ATOM 699 C C . ASP A 1 95 ? 6.998 2.715 -29.775 1.00 52.03 95 ASP A C 1
ATOM 701 O O . ASP A 1 95 ? 8.138 3.108 -30.061 1.00 52.03 95 ASP A O 1
ATOM 705 N N . ALA A 1 96 ? 6.523 1.529 -30.171 1.00 52.28 96 ALA A N 1
ATOM 706 C CA . ALA A 1 96 ? 7.228 0.597 -31.043 1.00 52.28 96 ALA A CA 1
ATOM 707 C C . ALA A 1 96 ? 7.794 1.320 -32.281 1.00 52.28 96 ALA A C 1
ATOM 709 O O . ALA A 1 96 ? 7.045 1.771 -33.146 1.00 52.28 96 ALA A O 1
ATOM 710 N N . GLY A 1 97 ? 9.124 1.422 -32.372 1.00 55.53 97 GLY A N 1
ATOM 711 C CA . GLY A 1 97 ? 9.806 2.045 -33.513 1.00 55.53 97 GLY A CA 1
ATOM 712 C C . GLY A 1 97 ? 10.984 2.958 -33.172 1.00 55.53 97 GLY A C 1
ATOM 713 O O . GLY A 1 97 ? 11.665 3.411 -34.089 1.00 55.53 97 GLY A O 1
ATOM 714 N N . HIS A 1 98 ? 11.261 3.217 -31.892 1.00 62.53 98 HIS A N 1
ATOM 715 C CA . HIS A 1 98 ? 12.442 3.984 -31.491 1.00 62.53 98 HIS A CA 1
ATOM 716 C C . HIS A 1 98 ? 13.694 3.102 -31.414 1.00 62.53 98 HIS A C 1
ATOM 718 O O . HIS A 1 98 ? 13.650 1.957 -30.976 1.00 62.53 98 HIS A O 1
ATOM 724 N N . ALA A 1 99 ? 14.834 3.657 -31.832 1.00 67.44 99 ALA A N 1
ATOM 725 C CA . ALA A 1 99 ? 16.125 2.966 -31.868 1.00 67.44 99 ALA A CA 1
ATOM 726 C C . ALA A 1 99 ? 16.893 2.997 -30.527 1.00 67.44 99 ALA A C 1
ATOM 728 O O . ALA A 1 99 ? 18.086 2.691 -30.510 1.00 67.44 99 ALA A O 1
ATOM 729 N N . ARG A 1 100 ? 16.244 3.408 -29.428 1.00 77.88 100 ARG A N 1
ATOM 730 C CA . ARG A 1 100 ? 16.867 3.663 -28.120 1.00 77.88 100 ARG A CA 1
ATOM 731 C C . ARG A 1 100 ? 16.223 2.838 -27.014 1.00 7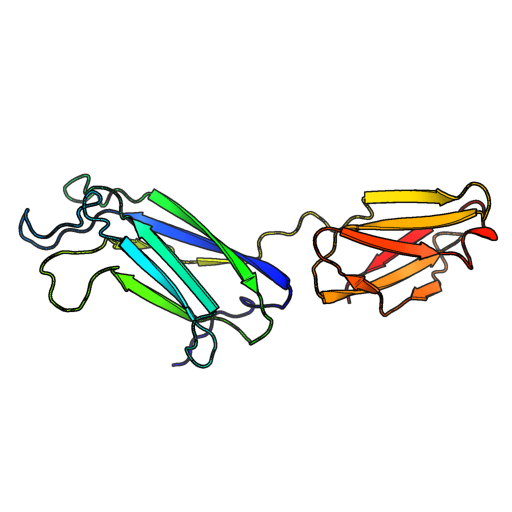7.88 100 ARG A C 1
ATOM 733 O O . ARG A 1 100 ? 15.115 2.334 -27.171 1.00 77.88 100 ARG A O 1
ATOM 740 N N . PHE A 1 101 ? 16.946 2.711 -25.910 1.00 85.69 101 PHE A N 1
ATOM 741 C CA . PHE A 1 101 ? 16.497 2.010 -24.714 1.00 85.69 101 PHE A CA 1
ATOM 742 C C . PHE A 1 101 ? 15.835 2.993 -23.755 1.00 85.69 101 PHE A C 1
ATOM 744 O O . PHE A 1 101 ? 16.153 4.173 -23.769 1.00 85.69 101 PHE A O 1
ATOM 751 N N . TYR A 1 102 ? 14.939 2.496 -22.907 1.00 89.50 102 TYR A N 1
ATOM 752 C CA . TYR A 1 102 ? 14.205 3.325 -21.944 1.00 89.50 102 TYR A CA 1
ATOM 753 C C . TYR A 1 102 ? 14.739 3.216 -20.511 1.00 89.50 102 TYR A C 1
ATOM 755 O O . TYR A 1 102 ? 14.186 3.816 -19.598 1.00 89.50 102 TYR A O 1
ATOM 763 N N . GLY A 1 103 ? 15.808 2.440 -20.331 1.00 91.50 103 GLY A N 1
ATOM 764 C CA . GLY A 1 103 ? 16.406 2.108 -19.045 1.00 91.50 103 GLY A CA 1
ATOM 765 C C . GLY A 1 103 ? 16.540 0.603 -18.845 1.00 91.50 103 GLY A C 1
ATOM 766 O O . GLY A 1 103 ? 16.128 -0.203 -19.684 1.00 91.50 103 GLY A O 1
ATOM 767 N N . THR A 1 104 ? 17.143 0.238 -17.722 1.00 91.81 104 THR A N 1
ATOM 768 C CA . THR A 1 104 ? 17.210 -1.130 -17.204 1.00 91.81 104 THR A CA 1
ATOM 769 C C . THR A 1 104 ? 16.567 -1.176 -15.823 1.00 91.81 104 THR A C 1
ATOM 771 O O . THR A 1 104 ? 16.589 -0.178 -15.103 1.00 91.81 104 THR A O 1
ATOM 774 N N . ILE A 1 105 ? 16.011 -2.327 -15.451 1.00 95.62 105 ILE A N 1
ATOM 775 C CA . ILE A 1 105 ? 15.397 -2.559 -14.141 1.00 95.62 105 ILE A CA 1
ATOM 776 C C . ILE A 1 105 ? 15.954 -3.840 -13.520 1.00 95.62 105 ILE A C 1
ATOM 778 O O . ILE A 1 105 ? 16.217 -4.803 -14.241 1.00 95.62 105 ILE A O 1
ATOM 782 N N . ASP A 1 106 ? 16.111 -3.853 -12.200 1.00 96.50 106 ASP A N 1
ATOM 783 C CA . ASP A 1 106 ? 16.431 -5.050 -11.419 1.00 96.50 106 ASP A CA 1
ATOM 784 C C . ASP A 1 106 ? 15.735 -5.004 -10.044 1.00 96.50 106 ASP A C 1
ATOM 786 O O . ASP A 1 106 ? 15.182 -3.974 -9.656 1.00 96.50 106 ASP A O 1
ATOM 790 N N . GLU A 1 107 ? 15.720 -6.128 -9.328 1.00 97.25 107 GLU A N 1
ATOM 791 C CA . GLU A 1 107 ? 15.172 -6.277 -7.967 1.00 97.25 107 GLU A CA 1
ATOM 792 C C . GLU A 1 107 ? 13.717 -5.788 -7.790 1.00 97.25 107 GLU A C 1
ATOM 794 O O . GLU A 1 107 ? 13.315 -5.358 -6.707 1.00 97.25 107 GLU A O 1
ATOM 799 N N . LEU A 1 108 ? 12.897 -5.877 -8.848 1.00 97.69 108 LEU A N 1
ATOM 800 C CA . LEU A 1 108 ? 11.481 -5.510 -8.789 1.00 97.69 108 LEU A CA 1
ATOM 801 C C . LEU A 1 108 ? 10.736 -6.397 -7.785 1.00 97.69 108 LEU A C 1
ATOM 803 O O . LEU A 1 108 ? 10.626 -7.614 -7.953 1.00 97.69 108 LEU A O 1
ATOM 807 N N . SER A 1 109 ? 10.190 -5.765 -6.756 1.00 96.94 109 SER A N 1
ATOM 808 C CA . SER A 1 109 ? 9.511 -6.425 -5.649 1.00 96.94 109 SER A CA 1
ATOM 809 C C . SER A 1 109 ? 8.287 -5.638 -5.205 1.00 96.94 109 SER A C 1
ATOM 811 O O . SER A 1 109 ? 8.155 -4.444 -5.472 1.00 96.94 109 SER A O 1
ATOM 813 N N . VAL A 1 110 ? 7.379 -6.329 -4.522 1.00 97.25 110 VAL A N 1
ATOM 814 C CA . VAL A 1 110 ? 6.241 -5.725 -3.837 1.00 97.25 110 VAL A CA 1
ATOM 815 C C . VAL A 1 110 ? 6.114 -6.323 -2.450 1.00 97.25 110 VAL A C 1
ATOM 817 O O . VAL A 1 110 ? 6.256 -7.534 -2.271 1.00 97.25 110 VAL A O 1
ATOM 820 N N . ALA A 1 111 ? 5.843 -5.469 -1.474 1.00 94.94 111 ALA A N 1
ATOM 821 C CA . ALA A 1 111 ? 5.540 -5.867 -0.112 1.00 94.94 111 ALA A CA 1
ATOM 822 C C . ALA A 1 111 ? 4.469 -4.937 0.469 1.00 94.94 111 ALA A C 1
ATOM 824 O O . ALA A 1 111 ? 4.405 -3.769 0.072 1.00 94.94 111 ALA A O 1
ATOM 825 N N . PRO A 1 112 ? 3.633 -5.413 1.407 1.00 91.75 112 PRO A N 1
ATOM 826 C CA . PRO A 1 112 ? 2.838 -4.517 2.233 1.00 91.75 112 PRO A CA 1
ATOM 827 C C . PRO A 1 112 ? 3.754 -3.474 2.877 1.00 91.75 112 PRO A C 1
ATOM 829 O O . PRO A 1 112 ? 4.826 -3.811 3.384 1.00 91.75 112 PRO A O 1
ATOM 832 N N . VAL A 1 113 ? 3.339 -2.210 2.863 1.00 89.19 113 VAL A N 1
ATOM 833 C CA . VAL A 1 113 ? 3.917 -1.227 3.776 1.00 89.19 113 VAL A CA 1
ATOM 834 C C . VAL A 1 113 ? 3.520 -1.686 5.167 1.00 89.19 113 VAL A C 1
ATOM 836 O O . VAL A 1 113 ? 2.326 -1.843 5.423 1.00 89.19 113 VAL A O 1
ATOM 839 N N . ASP A 1 114 ? 4.502 -1.934 6.038 1.00 71.19 114 ASP A N 1
ATOM 840 C CA . ASP A 1 114 ? 4.227 -2.273 7.433 1.00 71.19 114 ASP A CA 1
ATOM 841 C C . ASP A 1 114 ? 3.312 -1.180 7.999 1.00 71.19 114 ASP A C 1
ATOM 843 O O . ASP A 1 114 ? 3.745 -0.023 8.114 1.00 71.19 114 ASP A O 1
ATOM 847 N N . PRO A 1 115 ? 2.036 -1.488 8.306 1.00 63.69 115 PRO A N 1
ATOM 848 C CA . PRO A 1 115 ? 1.199 -0.500 8.942 1.00 63.69 115 PRO A CA 1
ATOM 849 C C . PRO A 1 115 ? 1.860 -0.166 10.277 1.00 63.69 115 PRO A C 1
ATOM 851 O O . PRO A 1 115 ? 2.417 -1.045 10.946 1.00 63.69 115 PRO A O 1
ATOM 854 N N . ALA A 1 116 ? 1.800 1.109 10.672 1.00 62.38 116 ALA A N 1
ATOM 855 C CA . ALA A 1 116 ? 2.136 1.482 12.038 1.00 62.38 116 ALA A CA 1
ATOM 856 C C . ALA A 1 116 ? 1.463 0.476 12.992 1.00 62.38 116 ALA A C 1
ATOM 858 O O . ALA A 1 116 ? 0.337 0.043 12.707 1.00 62.38 116 ALA A O 1
ATOM 859 N N . PRO A 1 117 ? 2.152 0.036 14.065 1.00 66.19 117 PRO A N 1
ATOM 860 C CA . PRO A 1 117 ? 1.593 -0.954 14.975 1.00 66.19 117 PRO A CA 1
ATOM 861 C C . PRO A 1 117 ? 0.186 -0.518 15.349 1.00 66.19 117 PRO A C 1
ATOM 863 O O . PRO A 1 117 ? 0.002 0.629 15.715 1.00 66.19 117 PRO A O 1
ATOM 866 N N . PHE A 1 118 ? -0.793 -1.404 15.214 1.00 78.19 118 PHE A N 1
ATOM 867 C CA . PHE A 1 118 ? -2.186 -1.094 15.503 1.00 78.19 118 PHE A CA 1
ATOM 868 C C . PHE A 1 118 ? -2.345 -0.605 16.954 1.00 78.19 118 PHE A C 1
ATOM 870 O O . PHE A 1 118 ? -2.032 -1.359 17.883 1.00 78.19 118 PHE A O 1
ATOM 877 N N . GLN A 1 119 ? -2.807 0.635 17.166 1.00 90.44 119 GLN A N 1
ATOM 878 C CA . GLN A 1 119 ? -2.977 1.199 18.512 1.00 90.44 119 GLN A CA 1
ATOM 879 C C . GLN A 1 119 ? -4.314 1.921 18.669 1.00 90.44 119 GLN A C 1
ATOM 881 O O . GLN A 1 119 ? -4.840 2.528 17.739 1.00 90.44 119 GLN A O 1
ATOM 886 N N . ILE A 1 120 ? -4.825 1.914 19.902 1.00 95.00 120 ILE A N 1
ATOM 887 C CA . ILE A 1 120 ? -5.741 2.960 20.360 1.00 95.00 120 ILE A CA 1
ATOM 888 C C . ILE A 1 120 ? -4.872 4.185 20.649 1.00 95.00 120 ILE A C 1
ATOM 890 O O . ILE A 1 120 ? -4.011 4.137 21.529 1.00 95.00 120 ILE A O 1
ATOM 894 N N . THR A 1 121 ? -5.076 5.256 19.891 1.00 95.44 121 THR A N 1
ATOM 895 C CA . THR A 1 121 ? -4.249 6.468 19.910 1.00 95.44 121 THR A CA 1
ATOM 896 C C . THR A 1 121 ? -4.813 7.556 20.813 1.00 95.44 121 THR A C 1
ATOM 898 O O . THR A 1 121 ? -4.048 8.375 21.320 1.00 95.44 121 THR A O 1
ATOM 901 N N . ASP A 1 122 ? -6.125 7.550 21.064 1.00 97.12 122 ASP A N 1
ATOM 902 C CA . ASP A 1 122 ? -6.766 8.487 21.986 1.00 97.12 122 ASP A CA 1
ATOM 903 C C . ASP A 1 122 ? -7.977 7.868 22.697 1.00 97.12 122 ASP A C 1
ATOM 905 O O . ASP A 1 122 ? -8.655 6.985 22.163 1.00 97.12 122 ASP A O 1
ATOM 909 N N . ILE A 1 123 ? -8.250 8.340 23.915 1.00 97.00 123 ILE A N 1
ATOM 910 C CA . ILE A 1 123 ? -9.402 7.940 24.729 1.00 97.00 123 ILE A CA 1
ATOM 911 C C . ILE A 1 123 ? -9.963 9.186 25.411 1.00 97.00 123 ILE A C 1
ATOM 913 O O . ILE A 1 123 ? -9.365 9.726 26.344 1.00 97.00 123 ILE A O 1
ATOM 917 N N . VAL A 1 124 ? -11.160 9.598 25.003 1.00 97.50 124 VAL A N 1
ATOM 918 C CA . VAL A 1 124 ? -11.841 10.781 25.538 1.00 97.50 124 VAL A CA 1
ATOM 919 C C . VAL A 1 124 ? -13.094 10.352 26.283 1.00 97.50 124 VAL A C 1
ATOM 921 O O . VAL A 1 124 ? -13.949 9.667 25.732 1.00 97.50 124 VAL A O 1
ATOM 924 N N . ARG A 1 125 ? -13.228 10.781 27.542 1.00 96.62 125 ARG A N 1
ATOM 925 C CA . ARG A 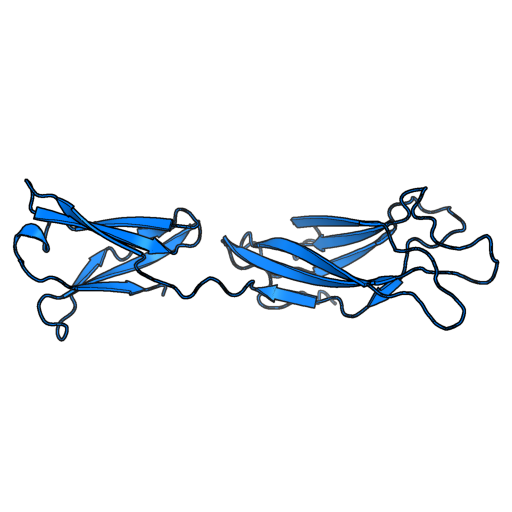1 125 ? -14.470 10.629 28.309 1.00 96.62 125 ARG A CA 1
ATOM 926 C C . ARG A 1 125 ? -15.252 11.936 28.293 1.00 96.62 125 ARG A C 1
ATOM 928 O O . ARG A 1 125 ? -14.738 12.966 28.724 1.00 96.62 125 ARG A O 1
ATOM 935 N N . ASP A 1 126 ? -16.504 11.872 27.863 1.00 96.88 126 ASP A N 1
ATOM 936 C CA . ASP A 1 126 ? -17.420 13.005 27.911 1.00 96.88 126 ASP A CA 1
ATOM 937 C C . ASP A 1 126 ? -17.795 13.329 29.376 1.00 96.88 126 ASP A C 1
ATOM 939 O O . ASP A 1 126 ? -18.224 12.440 30.118 1.00 96.88 126 ASP A O 1
ATOM 943 N N . PRO A 1 127 ? -17.644 14.582 29.840 1.00 95.50 127 PRO A N 1
ATOM 944 C CA . PRO A 1 127 ? -17.846 14.929 31.247 1.00 95.50 127 PRO A CA 1
ATOM 945 C C . PRO A 1 127 ? -19.320 14.994 31.675 1.00 95.50 127 PRO A C 1
ATOM 947 O O . PRO A 1 127 ? -19.590 15.040 32.874 1.00 95.50 127 PRO A O 1
ATOM 950 N N . GLN A 1 128 ? -20.270 15.036 30.736 1.00 96.19 128 GLN A N 1
ATOM 951 C CA . GLN A 1 128 ? -21.702 15.147 31.033 1.00 96.19 128 GLN A CA 1
ATOM 952 C C . GLN A 1 128 ? -22.388 13.782 31.020 1.00 96.19 128 GLN A C 1
ATOM 954 O O . GLN A 1 128 ? -23.143 13.447 31.929 1.00 96.19 128 GLN A O 1
ATOM 959 N N . THR A 1 129 ? -22.122 13.000 29.981 1.00 96.38 129 THR A N 1
ATOM 960 C CA . THR A 1 129 ? -22.735 11.692 29.731 1.00 96.38 129 THR A CA 1
ATOM 961 C C . THR A 1 129 ? -21.902 10.542 30.280 1.00 96.38 129 THR A C 1
ATOM 963 O O . THR A 1 129 ? -22.421 9.440 30.436 1.00 96.38 129 THR A O 1
ATOM 966 N N . LEU A 1 130 ? -20.619 10.784 30.577 1.00 95.75 130 LEU A N 1
ATOM 967 C CA . LEU A 1 130 ? -19.628 9.773 30.955 1.00 95.75 130 LEU A CA 1
ATOM 968 C C . LEU A 1 130 ? -19.373 8.705 29.880 1.00 95.75 130 LEU A C 1
ATOM 970 O O . LEU A 1 130 ? -18.652 7.744 30.165 1.00 95.75 130 LEU A O 1
ATOM 974 N N . ALA A 1 131 ? -19.905 8.885 28.665 1.00 97.00 131 ALA A N 1
ATOM 975 C CA . ALA A 1 131 ? -19.576 8.067 27.506 1.00 97.00 131 ALA A CA 1
ATOM 976 C C . ALA A 1 131 ? -18.090 8.207 27.165 1.00 97.00 131 ALA A C 1
ATOM 978 O O . ALA A 1 131 ? -17.458 9.218 27.487 1.00 97.00 131 ALA A O 1
ATOM 979 N N . VAL A 1 132 ? -17.524 7.186 26.532 1.00 97.69 132 VAL A N 1
ATOM 980 C CA . VAL A 1 132 ? -16.115 7.191 26.138 1.00 97.69 132 VAL A CA 1
ATOM 981 C C . VAL A 1 132 ? -16.001 6.963 24.646 1.00 97.69 132 VAL A C 1
ATOM 983 O O . VAL A 1 132 ? -16.530 5.986 24.126 1.00 97.69 132 VAL A O 1
ATOM 986 N N . THR A 1 133 ? -15.265 7.842 23.981 1.00 98.25 133 THR A N 1
ATOM 987 C CA . THR A 1 133 ? -14.862 7.681 22.590 1.00 98.25 133 THR A CA 1
ATOM 988 C C . THR A 1 133 ? -13.410 7.232 22.550 1.00 98.25 133 THR A C 1
ATOM 990 O O . THR A 1 133 ? -12.537 7.891 23.118 1.00 98.25 133 THR A O 1
ATOM 993 N N . ILE A 1 134 ? -13.154 6.106 21.889 1.00 98.06 134 ILE A N 1
ATOM 994 C CA . ILE A 1 134 ? -11.806 5.654 21.549 1.00 98.06 134 ILE A CA 1
ATOM 995 C C . ILE A 1 134 ? -11.500 6.022 20.101 1.00 98.06 134 ILE A C 1
ATOM 997 O O . ILE A 1 134 ? -12.368 5.914 19.234 1.00 98.06 134 ILE A O 1
ATOM 1001 N N . THR A 1 135 ? -10.261 6.426 19.850 1.00 97.50 135 THR A N 1
ATOM 1002 C CA . THR A 1 135 ? -9.710 6.629 18.508 1.00 97.50 135 THR A CA 1
ATOM 1003 C C . THR A 1 135 ? -8.603 5.609 18.294 1.00 97.50 135 THR A C 1
ATOM 1005 O O . THR A 1 135 ? -7.761 5.437 19.174 1.00 97.50 135 THR A O 1
ATOM 1008 N N . PHE A 1 136 ? -8.598 4.915 17.159 1.00 94.75 136 PHE A N 1
ATOM 1009 C CA . PHE A 1 136 ? -7.596 3.892 16.852 1.00 94.75 136 PHE A CA 1
ATOM 1010 C C . PHE A 1 136 ? -7.150 3.943 15.392 1.00 94.75 136 PHE A C 1
ATOM 1012 O O . PHE A 1 136 ? -7.885 4.432 14.531 1.00 94.75 136 PHE A O 1
ATOM 1019 N N . ASP A 1 137 ? -5.943 3.446 15.124 1.00 90.38 137 ASP A N 1
ATOM 1020 C CA . ASP A 1 137 ? -5.404 3.335 13.768 1.00 90.38 137 ASP A CA 1
ATOM 1021 C C . ASP A 1 137 ? -6.228 2.335 12.954 1.00 90.38 137 ASP A C 1
ATOM 1023 O O . ASP A 1 137 ? -6.514 1.227 13.412 1.00 90.38 137 ASP A O 1
ATOM 1027 N N . SER A 1 138 ? -6.624 2.707 11.737 1.00 88.44 138 SER A N 1
ATOM 1028 C CA . SER A 1 138 ? -7.539 1.879 10.942 1.00 88.44 138 SER A CA 1
ATOM 1029 C C . SER A 1 138 ? -7.233 1.883 9.451 1.00 88.44 138 SER A C 1
ATOM 1031 O O . SER A 1 138 ? -6.652 2.825 8.912 1.00 88.44 138 SER A O 1
ATOM 1033 N N . ILE A 1 139 ? -7.666 0.825 8.779 1.00 84.00 139 ILE A N 1
ATOM 1034 C CA . ILE A 1 139 ? -7.626 0.665 7.331 1.00 84.00 139 ILE A CA 1
ATOM 1035 C C . ILE A 1 139 ? -9.035 0.911 6.802 1.00 84.00 139 ILE A C 1
ATOM 1037 O O . ILE A 1 139 ? -10.010 0.432 7.381 1.00 84.00 139 ILE A O 1
ATOM 1041 N N . ASP A 1 140 ? -9.133 1.673 5.716 1.00 82.50 140 ASP A N 1
ATOM 1042 C CA . ASP A 1 140 ? -10.415 1.990 5.092 1.00 82.50 140 ASP A CA 1
ATOM 1043 C C . ASP A 1 140 ? -11.128 0.710 4.641 1.00 82.50 140 ASP A C 1
ATOM 1045 O O . ASP A 1 140 ? -10.519 -0.168 4.024 1.00 82.50 140 ASP A O 1
ATOM 1049 N N . GLY A 1 141 ? -12.400 0.579 5.010 1.00 81.75 141 GLY A N 1
ATOM 1050 C CA . GLY A 1 141 ? -13.235 -0.581 4.701 1.00 81.75 141 GLY A CA 1
ATOM 1051 C C . GLY A 1 141 ? -12.924 -1.860 5.491 1.00 81.75 141 GLY A C 1
ATOM 1052 O O . GLY A 1 141 ? -13.675 -2.828 5.368 1.00 81.75 141 GLY A O 1
ATOM 1053 N N . ALA A 1 142 ? -11.870 -1.898 6.314 1.00 85.06 142 ALA A N 1
ATOM 1054 C CA . ALA A 1 142 ? -11.616 -3.039 7.193 1.00 85.06 142 ALA A CA 1
ATOM 1055 C C . ALA A 1 142 ? -12.650 -3.089 8.330 1.00 85.06 142 ALA A C 1
ATOM 1057 O O . ALA A 1 142 ? -13.047 -2.051 8.851 1.00 85.06 142 ALA A O 1
ATOM 1058 N N . ILE A 1 143 ? -13.071 -4.290 8.728 1.00 90.56 143 ILE A N 1
ATOM 1059 C CA . ILE A 1 143 ? -13.985 -4.483 9.861 1.00 90.56 143 ILE A CA 1
ATOM 1060 C C . ILE A 1 143 ? -13.179 -4.712 11.138 1.00 90.56 143 ILE A C 1
ATOM 1062 O O . ILE A 1 143 ? -12.201 -5.465 11.134 1.00 90.56 143 ILE A O 1
ATOM 1066 N N . TYR A 1 144 ? -13.602 -4.059 12.216 1.00 93.12 144 TYR A N 1
ATOM 1067 C CA . TYR A 1 144 ? -13.003 -4.147 13.538 1.00 93.12 144 TYR A CA 1
ATOM 1068 C C . TYR A 1 144 ? -14.027 -4.602 14.571 1.00 93.12 144 TYR A C 1
ATOM 1070 O O . TYR A 1 144 ? -15.172 -4.154 14.575 1.00 93.12 144 TYR A O 1
ATOM 1078 N N . GLU A 1 145 ? -13.558 -5.434 15.493 1.00 96.06 145 GLU A N 1
ATOM 1079 C CA . GLU A 1 145 ? -14.286 -5.789 16.703 1.00 96.06 145 GLU A CA 1
ATOM 1080 C C . GLU A 1 145 ? -13.799 -4.917 17.861 1.00 96.06 145 GLU A C 1
ATOM 1082 O O . GLU A 1 145 ? -12.589 -4.815 18.115 1.00 96.06 145 GLU A O 1
ATOM 1087 N N . VAL A 1 146 ? -14.730 -4.331 18.606 1.00 96.81 146 VAL A N 1
ATOM 1088 C CA . VAL A 1 146 ? -14.447 -3.518 19.787 1.00 96.81 146 VAL A CA 1
ATOM 1089 C C . VAL A 1 146 ? -14.962 -4.232 21.026 1.00 96.81 146 VAL A C 1
ATOM 1091 O O . VAL A 1 146 ? -16.137 -4.553 21.155 1.00 96.81 146 VAL A O 1
ATOM 1094 N N . TRP A 1 147 ? -14.063 -4.441 21.981 1.00 97.25 147 TRP A N 1
ATOM 1095 C CA . TRP A 1 147 ? -14.327 -5.156 23.220 1.00 97.25 147 TRP A CA 1
ATOM 1096 C C . TRP A 1 147 ? -14.067 -4.263 24.433 1.00 97.25 147 TRP A C 1
ATOM 1098 O O . TRP A 1 147 ? -13.124 -3.468 24.458 1.00 97.25 147 TRP A O 1
ATOM 1108 N N . GLY A 1 148 ? -14.881 -4.445 25.471 1.00 96.38 148 GLY A N 1
ATOM 1109 C CA . GLY A 1 148 ? -14.818 -3.712 26.731 1.00 96.38 148 GLY A CA 1
ATOM 1110 C C . GLY A 1 148 ? -14.635 -4.627 27.939 1.00 96.38 148 GLY A C 1
ATOM 1111 O O . GLY A 1 148 ? -15.129 -5.758 27.972 1.00 96.38 148 GLY A O 1
ATOM 1112 N N . SER A 1 149 ? -13.941 -4.144 28.968 1.00 96.81 149 SER A N 1
ATOM 1113 C CA . SER A 1 149 ? -13.779 -4.861 30.236 1.00 96.81 149 SER A CA 1
ATOM 1114 C C . SER A 1 149 ? -13.710 -3.910 31.425 1.00 96.81 149 SER A C 1
ATOM 1116 O O . SER A 1 149 ? -13.098 -2.849 31.353 1.00 96.81 149 SER A O 1
ATOM 1118 N N . ALA A 1 150 ? -14.291 -4.307 32.557 1.00 94.94 150 ALA A N 1
ATOM 1119 C CA . ALA A 1 150 ? -14.140 -3.581 33.820 1.00 94.94 150 ALA A CA 1
ATOM 1120 C C . ALA A 1 150 ? -12.927 -4.059 34.646 1.00 94.94 150 ALA A C 1
ATOM 1122 O O . ALA A 1 150 ? -12.482 -3.354 35.553 1.00 94.94 150 ALA A O 1
ATOM 1123 N N . ASP A 1 151 ? -12.388 -5.247 34.351 1.00 93.81 151 ASP A N 1
ATOM 1124 C CA . ASP A 1 151 ? -11.435 -5.957 35.216 1.00 93.81 151 ASP A CA 1
ATOM 1125 C C . ASP A 1 151 ? -10.227 -6.572 34.485 1.00 93.81 151 ASP A C 1
ATOM 1127 O O . ASP A 1 151 ? -9.369 -7.163 35.139 1.00 93.81 151 ASP A O 1
ATOM 1131 N N . LEU A 1 152 ? -10.136 -6.417 33.158 1.00 95.44 152 LEU A N 1
ATOM 1132 C CA . LEU A 1 152 ? -9.139 -7.037 32.268 1.00 95.44 152 LEU A CA 1
ATOM 1133 C C . LEU A 1 152 ? -9.179 -8.575 32.220 1.00 95.44 152 LEU A C 1
ATOM 1135 O O . LEU A 1 152 ? -8.334 -9.188 31.568 1.00 95.44 152 LEU A O 1
ATOM 1139 N N . GLN A 1 153 ? -10.152 -9.212 32.872 1.00 95.31 153 GLN A N 1
ATOM 1140 C CA . GLN A 1 153 ? -10.308 -10.667 32.911 1.00 95.31 153 GLN A CA 1
ATOM 1141 C C . GLN A 1 153 ? -11.501 -11.110 32.073 1.00 95.31 153 GLN A C 1
ATOM 1143 O O . GLN A 1 153 ? -11.388 -12.027 31.258 1.00 95.31 153 GLN A O 1
ATOM 1148 N N . ARG A 1 154 ? -12.644 -10.444 32.253 1.00 94.50 154 ARG A N 1
ATOM 1149 C CA . ARG A 1 154 ? -13.860 -10.691 31.490 1.00 94.50 154 ARG A CA 1
ATOM 1150 C C . ARG A 1 154 ? -14.038 -9.601 30.448 1.00 94.50 154 ARG A C 1
ATOM 1152 O O . ARG A 1 154 ? -14.134 -8.421 30.779 1.00 94.50 154 ARG A O 1
ATOM 1159 N N . TRP A 1 155 ? -14.110 -10.026 29.196 1.00 96.56 155 TRP A N 1
ATOM 1160 C CA . TRP A 1 155 ? -14.311 -9.151 28.051 1.00 96.56 155 TRP A CA 1
ATOM 1161 C C . TRP A 1 155 ? -15.721 -9.331 27.501 1.00 96.56 155 TRP A C 1
ATOM 1163 O O . TRP A 1 155 ? -16.246 -10.447 27.463 1.00 96.56 155 TRP A O 1
ATOM 1173 N N . HIS A 1 156 ? -16.327 -8.218 27.113 1.00 94.25 156 HIS A N 1
ATOM 1174 C CA . HIS A 1 156 ? -17.640 -8.149 26.494 1.00 94.25 156 HIS A CA 1
ATOM 1175 C C . HIS A 1 156 ? -17.500 -7.503 25.129 1.00 94.25 156 HIS A C 1
ATOM 1177 O O . HIS A 1 156 ? -16.759 -6.533 24.984 1.00 94.25 156 HIS A O 1
ATOM 1183 N N . ASP A 1 157 ? -18.212 -8.054 24.163 1.00 95.12 157 ASP A N 1
ATOM 1184 C CA . ASP A 1 157 ? -18.332 -7.461 22.845 1.00 95.12 157 ASP A CA 1
ATOM 1185 C C . ASP A 1 157 ? -19.166 -6.173 22.943 1.00 95.12 157 ASP A C 1
ATOM 1187 O O . ASP A 1 157 ? -20.235 -6.173 23.568 1.00 95.12 157 ASP A O 1
ATOM 1191 N N . LEU A 1 158 ? -18.629 -5.074 22.414 1.00 96.44 158 LEU A N 1
ATOM 1192 C CA . LEU A 1 158 ? -19.319 -3.789 22.313 1.00 96.44 158 LEU A CA 1
ATOM 1193 C C . LEU A 1 158 ? -19.907 -3.591 20.911 1.00 96.44 158 LEU A C 1
ATOM 1195 O O . LEU A 1 158 ? -21.000 -3.036 20.809 1.00 96.44 158 LEU A O 1
ATOM 1199 N N . ASP A 1 159 ? -19.186 -4.023 19.874 1.00 96.44 159 ASP A N 1
ATOM 1200 C CA . ASP A 1 159 ? -19.579 -3.998 18.461 1.00 96.44 159 ASP A CA 1
ATOM 1201 C C . ASP A 1 159 ? -18.594 -4.859 17.646 1.00 96.44 159 ASP A C 1
ATOM 1203 O O . ASP A 1 159 ? -17.377 -4.680 17.751 1.00 96.44 159 ASP A O 1
ATOM 1207 N N . ASP A 1 160 ? -19.107 -5.759 16.808 1.00 94.25 160 ASP A N 1
ATOM 1208 C CA . ASP A 1 160 ? -18.338 -6.666 15.947 1.00 94.25 160 ASP A CA 1
ATOM 1209 C C . ASP A 1 160 ? -18.230 -6.172 14.491 1.00 94.25 160 ASP A C 1
ATOM 1211 O O . ASP A 1 160 ? -17.674 -6.856 13.628 1.00 94.25 160 ASP A O 1
ATOM 1215 N N . SER A 1 161 ? -18.761 -4.979 14.204 1.00 95.50 161 SER A N 1
ATOM 1216 C CA . SER A 1 161 ? -19.000 -4.497 12.841 1.00 95.50 161 SER A CA 1
ATOM 1217 C C . SER A 1 161 ? -18.487 -3.079 12.563 1.00 95.50 161 SER A C 1
ATOM 1219 O O . SER A 1 161 ? -18.918 -2.432 11.603 1.00 95.50 161 SER A O 1
ATOM 1221 N N . VAL A 1 162 ? -17.532 -2.583 13.358 1.00 96.12 162 VAL A N 1
ATOM 1222 C CA . VAL A 1 162 ? -17.005 -1.220 13.201 1.00 96.12 162 VAL A CA 1
ATOM 1223 C C . VAL A 1 162 ? -16.195 -1.116 11.909 1.00 96.12 162 VAL A C 1
ATOM 1225 O O . VAL A 1 162 ? -15.112 -1.685 11.788 1.00 96.12 162 VAL A O 1
ATOM 1228 N N . VAL A 1 163 ? -16.719 -0.370 10.934 1.00 94.00 163 VAL A N 1
ATOM 1229 C CA . VAL A 1 163 ? -16.061 -0.149 9.639 1.00 94.00 163 VAL A CA 1
ATOM 1230 C C . VAL A 1 163 ? -14.983 0.921 9.779 1.00 94.00 163 VAL A C 1
ATOM 1232 O O . VAL A 1 163 ? -15.261 2.050 10.184 1.00 94.00 163 VAL A O 1
ATOM 1235 N N . GLY A 1 164 ? -13.757 0.570 9.409 1.00 91.06 164 GLY A N 1
ATOM 1236 C CA . GLY A 1 164 ? -12.634 1.487 9.369 1.00 91.06 164 GLY A CA 1
ATOM 1237 C C . GLY A 1 164 ? -12.815 2.574 8.312 1.00 91.06 164 GLY A C 1
ATOM 1238 O O . GLY A 1 164 ? -13.228 2.286 7.191 1.00 91.06 164 GLY A O 1
ATOM 1239 N N . THR A 1 165 ? -12.467 3.814 8.652 1.00 88.81 165 THR A N 1
ATOM 1240 C CA . THR A 1 165 ? -12.563 4.983 7.755 1.00 88.81 165 THR A CA 1
ATOM 1241 C C . THR A 1 165 ? -11.223 5.414 7.150 1.00 88.81 165 THR A C 1
ATOM 1243 O O . THR A 1 165 ? -11.132 6.465 6.517 1.00 88.81 165 THR A O 1
ATOM 1246 N N . GLY A 1 166 ? -10.171 4.615 7.359 1.00 81.12 166 GLY A N 1
ATOM 1247 C CA . GLY A 1 166 ? -8.819 4.867 6.862 1.00 81.12 166 GLY A CA 1
ATOM 1248 C C . GLY A 1 166 ? -8.016 5.829 7.733 1.00 81.12 166 GLY A C 1
ATOM 1249 O O . GLY A 1 166 ? -8.518 6.853 8.187 1.00 81.12 166 GLY A O 1
ATOM 1250 N N . ASN A 1 167 ? -6.742 5.496 7.956 1.00 82.94 167 ASN A N 1
ATOM 1251 C CA . ASN A 1 167 ? -5.799 6.124 8.892 1.00 82.94 167 ASN A CA 1
ATOM 1252 C C . ASN A 1 167 ? -6.253 6.082 10.361 1.00 82.94 167 ASN A C 1
ATOM 1254 O O . ASN A 1 167 ? -5.486 5.670 11.219 1.00 82.94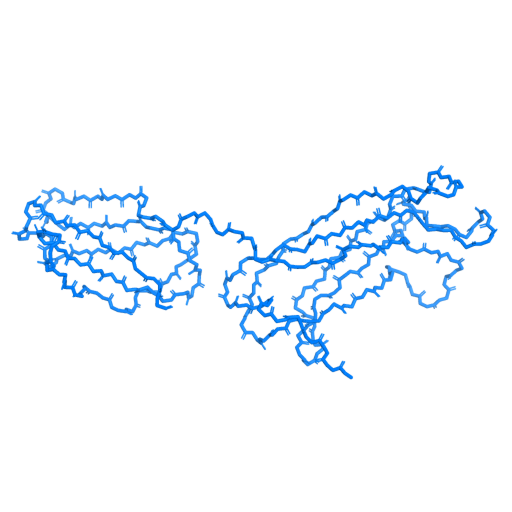 167 ASN A O 1
ATOM 1258 N N . SER A 1 168 ? -7.494 6.457 10.668 1.00 91.38 168 SER A N 1
ATOM 1259 C CA . SER A 1 168 ? -8.048 6.508 12.014 1.00 91.38 168 SER A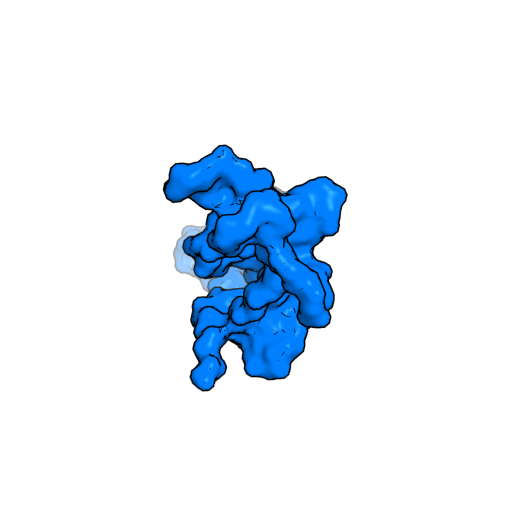 CA 1
ATOM 1260 C C . SER A 1 168 ? -9.564 6.300 12.006 1.00 91.38 168 SER A C 1
ATOM 1262 O O . SER A 1 168 ? -10.244 6.776 11.101 1.00 91.38 168 SER A O 1
ATOM 1264 N N . THR A 1 169 ? -10.079 5.591 13.011 1.00 94.75 169 THR A N 1
ATOM 1265 C CA . THR A 1 169 ? -11.513 5.351 13.233 1.00 94.75 169 THR A CA 1
ATOM 1266 C C . THR A 1 169 ? -11.872 5.649 14.682 1.00 94.75 169 THR A C 1
ATOM 1268 O O . THR A 1 169 ? -11.053 5.463 15.585 1.00 94.75 169 THR A O 1
ATOM 1271 N N . GLN A 1 170 ? -13.100 6.121 14.899 1.00 97.50 170 GLN A N 1
ATOM 1272 C CA . GLN A 1 170 ? -13.643 6.390 16.226 1.00 97.50 170 GLN A CA 1
ATOM 1273 C C . GLN A 1 170 ? -14.791 5.441 16.556 1.00 97.50 170 GLN A C 1
ATOM 1275 O O . GLN A 1 170 ? -15.646 5.171 15.716 1.00 97.50 170 GLN A O 1
ATOM 1280 N N . PHE A 1 171 ? -14.839 5.002 17.810 1.00 98.00 171 PHE A N 1
ATOM 1281 C CA . PHE A 1 171 ? -15.959 4.256 18.377 1.00 98.00 171 PHE A CA 1
ATOM 1282 C C . PHE A 1 171 ? -16.363 4.871 19.717 1.00 98.00 171 PHE A C 1
ATOM 1284 O O . PHE A 1 171 ? -15.495 5.195 20.527 1.00 98.00 171 PHE A O 1
ATOM 1291 N N . THR A 1 172 ? -17.667 5.011 19.966 1.00 98.12 172 THR A N 1
ATOM 1292 C CA . THR A 1 172 ? -18.193 5.589 21.212 1.00 98.12 172 THR A CA 1
ATOM 1293 C C . THR A 1 172 ? -18.981 4.554 22.008 1.00 98.12 172 THR A C 1
ATOM 1295 O O . THR A 1 172 ? -20.061 4.141 21.595 1.00 98.12 172 THR A O 1
ATOM 1298 N N . ASP A 1 173 ? -18.483 4.208 23.196 1.00 97.19 173 ASP A N 1
ATOM 1299 C CA . ASP A 1 173 ? -19.217 3.436 24.198 1.00 97.19 173 ASP A CA 1
ATOM 1300 C C . ASP A 1 173 ? -20.069 4.372 25.066 1.00 97.19 173 ASP A C 1
ATOM 1302 O O . ASP A 1 173 ? -19.584 5.051 25.980 1.00 97.19 173 ASP A O 1
ATOM 1306 N N . SER A 1 174 ? -21.368 4.395 24.778 1.00 96.00 174 SER A N 1
ATOM 1307 C CA . SER A 1 174 ? -22.375 5.130 25.545 1.00 96.00 174 SER A CA 1
ATOM 1308 C C . SER A 1 174 ? -23.195 4.246 26.490 1.00 96.00 174 SER A C 1
ATOM 1310 O O . SER A 1 174 ? -24.166 4.730 27.070 1.00 96.00 174 SER A O 1
ATOM 1312 N N . ILE A 1 175 ? -22.866 2.956 26.620 1.00 92.88 175 ILE A N 1
ATOM 1313 C CA . ILE A 1 175 ? -23.681 1.979 27.360 1.00 92.88 175 ILE A CA 1
ATOM 1314 C C . ILE A 1 175 ? -22.941 1.498 28.606 1.00 92.88 175 ILE A C 1
ATOM 1316 O O . ILE A 1 175 ? -23.464 1.615 29.716 1.00 92.88 175 ILE A O 1
ATOM 1320 N N . PHE A 1 176 ? -21.725 0.977 28.449 1.00 93.31 176 PHE A N 1
ATOM 1321 C CA . PHE A 1 176 ? -20.984 0.358 29.545 1.00 93.31 176 PHE A CA 1
ATOM 1322 C C . PHE A 1 176 ? -20.046 1.349 30.230 1.00 93.31 176 PHE A C 1
ATOM 1324 O O . PHE A 1 176 ? -19.983 1.376 31.465 1.00 93.31 176 PHE A O 1
ATOM 1331 N N . ALA A 1 177 ? -19.375 2.214 29.470 1.00 93.12 177 ALA A N 1
ATOM 1332 C CA . ALA A 1 177 ? -18.475 3.225 30.016 1.00 93.12 177 ALA A CA 1
ATOM 1333 C C . ALA A 1 177 ? -19.130 4.188 31.026 1.00 93.12 177 ALA A C 1
ATOM 1335 O O . ALA A 1 177 ? -18.488 4.473 32.046 1.00 93.12 177 ALA A O 1
ATOM 1336 N N . PRO A 1 178 ? -20.379 4.671 30.838 1.00 94.62 178 PRO A N 1
ATOM 1337 C CA . PRO A 1 178 ? -21.020 5.550 31.819 1.00 94.62 178 PRO A CA 1
ATOM 1338 C C . PRO A 1 178 ? -21.258 4.889 33.181 1.00 94.62 178 PRO A C 1
ATOM 1340 O O . PRO A 1 178 ? -21.206 5.557 34.213 1.00 94.62 178 PRO A O 1
ATOM 1343 N N . ALA A 1 179 ? -21.484 3.572 33.203 1.00 92.19 179 ALA A N 1
ATOM 1344 C CA . ALA A 1 179 ? -21.702 2.809 34.431 1.00 92.19 179 ALA A CA 1
ATOM 1345 C C . ALA A 1 179 ? -20.391 2.428 35.147 1.00 92.19 179 ALA A C 1
ATOM 1347 O O . ALA A 1 179 ? -20.427 1.978 36.293 1.00 92.19 179 ALA A O 1
ATOM 1348 N N . ASN A 1 180 ? -19.235 2.607 34.496 1.00 89.69 180 ASN A N 1
ATOM 1349 C CA . ASN A 1 180 ? -17.943 2.126 34.978 1.00 89.69 180 ASN A CA 1
ATOM 1350 C C . ASN A 1 180 ? -16.882 3.240 34.969 1.00 89.69 180 ASN A C 1
ATOM 1352 O O . ASN A 1 180 ? -16.388 3.677 33.927 1.00 89.69 180 ASN A O 1
ATOM 1356 N N . LEU A 1 181 ? -16.453 3.662 36.165 1.00 83.31 181 LEU A N 1
ATOM 1357 C CA . LEU A 1 181 ? -15.398 4.676 36.327 1.00 83.31 181 LEU A CA 1
ATOM 1358 C C . LEU A 1 181 ? -14.030 4.210 35.807 1.00 83.31 181 LEU A C 1
ATOM 1360 O O . LEU A 1 181 ? -13.204 5.034 35.418 1.00 83.31 181 LEU A O 1
ATOM 1364 N N . ARG A 1 182 ? -13.790 2.895 35.787 1.00 89.75 182 ARG A N 1
ATOM 1365 C CA . ARG A 1 182 ? -12.638 2.265 35.139 1.00 89.75 182 ARG A CA 1
ATOM 1366 C C . ARG A 1 182 ? -13.161 1.249 34.140 1.00 89.75 182 ARG A C 1
ATOM 1368 O O . ARG A 1 182 ? -13.864 0.322 34.529 1.00 89.75 182 ARG A O 1
ATOM 1375 N N . TYR A 1 183 ? -12.832 1.463 32.877 1.00 94.44 183 TYR A N 1
ATOM 1376 C CA . TYR A 1 183 ? -13.225 0.595 31.783 1.00 94.44 183 TYR A CA 1
ATOM 1377 C C . TYR A 1 183 ? -12.077 0.552 30.778 1.00 94.44 183 TYR A C 1
ATOM 1379 O O . TYR A 1 183 ? -11.447 1.578 30.514 1.00 94.44 183 TYR A O 1
ATOM 1387 N N . TYR A 1 184 ? -11.766 -0.643 30.305 1.00 96.38 184 TYR A N 1
ATOM 1388 C CA . TYR A 1 184 ? -10.649 -0.942 29.425 1.00 96.38 184 TYR A CA 1
ATOM 1389 C C . TYR A 1 184 ? -11.189 -1.349 28.066 1.00 96.38 184 TYR A C 1
ATOM 1391 O O . TYR A 1 184 ? -12.211 -2.031 27.991 1.00 96.38 184 TYR A O 1
ATOM 1399 N N . TYR A 1 185 ? -10.469 -0.966 27.020 1.00 97.19 185 TYR A N 1
ATOM 1400 C CA . TYR A 1 185 ? -10.839 -1.24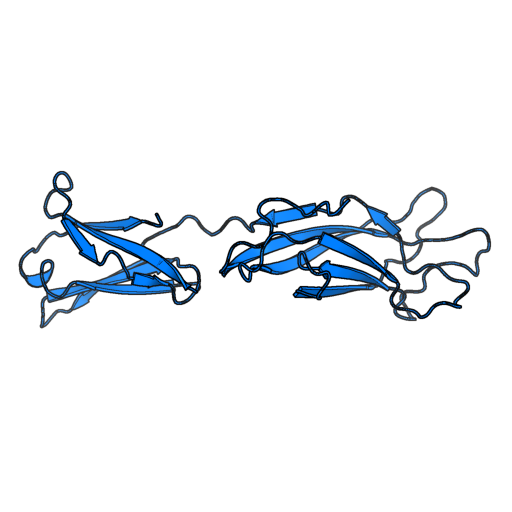9 25.643 1.00 97.19 185 TYR A CA 1
ATOM 1401 C C . TYR A 1 185 ? -9.789 -2.117 24.984 1.00 97.19 185 TYR A C 1
ATOM 1403 O O . TYR A 1 185 ? -8.591 -1.992 25.246 1.00 97.19 185 TYR A O 1
ATOM 1411 N N . GLN A 1 186 ? -10.262 -2.972 24.096 1.00 95.38 186 GLN A N 1
ATOM 1412 C CA . GLN A 1 186 ? -9.443 -3.691 23.151 1.00 95.38 186 GLN A CA 1
ATOM 1413 C C . GLN A 1 186 ? -10.136 -3.614 21.803 1.00 95.38 186 GLN A C 1
ATOM 1415 O O . GLN A 1 186 ? -11.340 -3.822 21.711 1.00 95.38 186 GLN A O 1
ATOM 1420 N N . VAL A 1 187 ? -9.365 -3.340 20.763 1.00 94.94 187 VAL A N 1
ATOM 1421 C CA . VAL A 1 187 ? -9.853 -3.390 19.391 1.00 94.94 187 VAL A CA 1
ATOM 1422 C C . VAL A 1 187 ? -9.069 -4.475 18.667 1.00 94.94 187 VAL A C 1
ATOM 1424 O O . VAL A 1 187 ? -7.884 -4.685 18.945 1.00 94.94 187 VAL A O 1
ATOM 1427 N N . ARG A 1 188 ? -9.747 -5.234 17.814 1.00 90.62 188 ARG A N 1
ATOM 1428 C CA . ARG A 1 188 ? -9.163 -6.348 17.069 1.00 90.62 188 ARG A CA 1
ATOM 1429 C C . ARG A 1 188 ? -9.593 -6.261 15.617 1.00 90.62 188 ARG A C 1
ATOM 1431 O O . ARG A 1 188 ? -10.702 -5.830 15.320 1.00 90.62 188 ARG A O 1
ATOM 1438 N N . ARG A 1 189 ? -8.707 -6.703 14.732 1.00 83.44 189 ARG A N 1
ATOM 1439 C CA . ARG A 1 189 ? -9.042 -7.003 13.344 1.00 83.44 189 ARG A CA 1
ATOM 1440 C C . ARG A 1 189 ? -9.081 -8.533 13.216 1.00 83.44 189 ARG A C 1
ATOM 1442 O O . ARG A 1 189 ? -8.037 -9.136 13.484 1.00 83.44 189 ARG A O 1
ATOM 1449 N N . PRO A 1 190 ? -10.247 -9.141 12.941 1.00 69.88 190 PRO A N 1
ATOM 1450 C CA . PRO A 1 190 ? -10.371 -10.585 12.761 1.00 69.88 190 PRO A CA 1
ATOM 1451 C C . PRO A 1 190 ? -9.692 -11.087 11.479 1.00 69.88 190 PRO A C 1
ATOM 1453 O O . PRO A 1 190 ? -9.452 -10.268 10.558 1.00 69.88 190 PRO A O 1
#

Foldseek 3Di:
DLDFDPPFFAALFKKKKKKWWFKDADPDPVAIQDLVVLLWKKKFWAASVRHTPDIDTGQGDDCDDDPCRPIDMDMDMDTHRRSDGTDIDIDIPDDPPDSYHSTDMDPTDMDTDPPDPKDQPDWDQDPPLRKIKTKIAFGAQFWKWKWKDQPVPDIDTPDRGQGTRHRMDMDIGSDVRSVHPGMDMDMDRD

Secondary structure (DSSP, 8-state):
-----TT---TT-EEEEEEEEE--B-SSTTSB--GGGT-EEEEEEE-TTS-EEEEEEEEPPPP-BTTB---EEEEEEEE--SS---EEEEEESS-TT-SS---EEEEEEEEE-------EEEEEE-TTT--EEEEEEE-TT-EEEEEEESSSSS-EEEEEEEE--SEEEEEEE-SSGGG-SS-EEEEE--

Radius of gyration: 24.65 Å; chains: 1; bounding box: 55×34×70 Å

Sequence (190 aa):
MDNVIAGSNDLGVEYQVAFLVGGAVFFDGSQFNDPALNDSVVIDLLRGDDSVLSSHSEVAPEVVGILDLGFEARSFTYRGDGSGDIKFRVTGSGDAGHARFYGTIDELSVAPVDPAPFQITDIVRDPQTLAVTITFDSIDGAIYEVWGSADLQRWHDLDDSVVGTGNSTQFTDSIFAPANLRYYYQVRRP